Protein AF-A0A7C1B669-F1 (afdb_monomer)

pLDDT: mean 92.54, std 7.24, range [49.47, 98.69]

Solvent-accessible surface area (backbone atoms only — not comparable to full-atom values): 12386 Å² total; per-residue (Å²): 129,58,65,48,59,52,24,32,50,52,8,36,50,36,8,46,23,54,60,36,43,61,12,24,66,40,55,46,55,56,53,22,60,76,74,34,76,85,49,45,88,36,60,69,47,53,43,32,24,54,48,16,31,45,51,21,50,50,63,74,41,38,69,60,51,52,49,36,59,43,12,61,34,88,94,52,63,32,73,52,34,36,36,39,54,51,26,35,53,46,16,30,50,46,18,49,52,45,45,67,77,42,41,75,60,45,61,56,45,70,77,32,60,62,56,26,24,52,28,18,33,50,24,12,52,38,27,38,51,34,49,78,53,62,37,96,81,34,50,66,74,70,53,50,72,68,52,19,48,52,30,6,48,33,39,28,56,23,63,40,48,12,27,9,41,42,22,36,17,27,26,44,28,28,77,73,46,27,11,48,69,46,18,44,52,49,38,53,60,32,42,43,64,38,52,52,50,52,41,50,58,57,44,70,77,62,78,72,79,83,48,76,34,30,53,38,9,13,51,29,1,19,60,35,19,49,52,27,51,53,52,47,57,49,29,58,78,63,77,46,45,44,58,40,13,55,49,19,40,51,54,17,49,50,51,65,70,66,61,85,104

Secondary structure (DSSP, 8-state):
--HHHHHHHHHHHHHHHTTTTS-HHHHHHHHHHHH-TTTTT-HHHHHHHHHHHHHHHHHHTHHHHHHHHHHTSGGG--HHHHHHHHHHHHHHHHHHHHHHHTHHHHHHHHT-HHHHHHHHHHHHHHHHHHHHT--TTSB-S---HHHHHHHHHHHHHTTSTT--HHHHHHHHHHHTTB-HHHHHHHHHHHHHHHHHHHHHHHHHHH--PPPHHHHHHHHHHHHHHHHHHHHHHHHHHTT-THHHHHHHHHHHHHHHHTT--

Nearest PDB structures (foldseek):
  6fmt-assembly1_A  TM=8.672E-01  e=2.146E-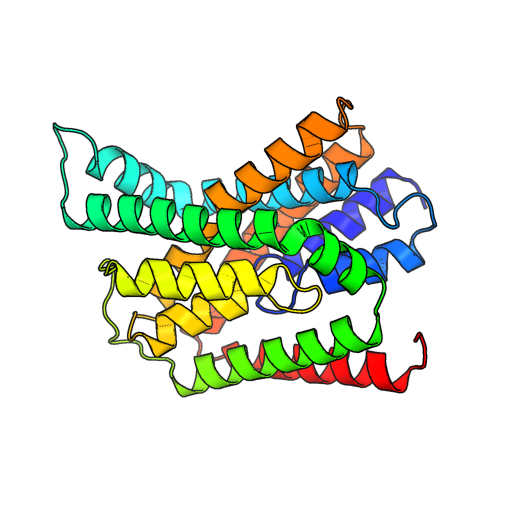12  Escherichia coli K-12
  6cb2-assembly1_A  TM=8.562E-01  e=7.341E-12  Escherichia coli K-12
  8wny-assembly1_B  TM=1.533E-01  e=6.409E-01  Homo sapiens
  8e2i-assembly1_F  TM=1.857E-01  e=5.974E+00  Homo sapiens

Structure (mmCIF, N/CA/C/O backbone):
data_AF-A0A7C1B669-F1
#
_entry.id   AF-A0A7C1B669-F1
#
loop_
_atom_site.group_PDB
_atom_site.id
_atom_site.type_symbol
_atom_site.label_atom_id
_atom_site.label_alt_id
_atom_site.label_comp_id
_atom_site.label_asym_id
_atom_site.label_entity_id
_atom_site.label_seq_id
_atom_site.pdbx_PDB_ins_code
_atom_site.Cartn_x
_atom_site.Cartn_y
_atom_site.Cartn_z
_atom_site.occupancy
_atom_site.B_iso_or_equiv
_atom_site.auth_seq_id
_atom_site.auth_comp_id
_atom_site.auth_asym_id
_atom_site.auth_atom_id
_atom_site.pdbx_PDB_model_num
ATOM 1 N N . MET A 1 1 ? -6.167 0.988 28.734 1.00 60.94 1 MET A N 1
ATOM 2 C CA . MET A 1 1 ? -4.878 0.776 28.036 1.00 60.94 1 MET A CA 1
ATOM 3 C C . MET A 1 1 ? -4.250 2.145 27.798 1.00 60.94 1 MET A C 1
ATOM 5 O O . MET A 1 1 ? -5.010 3.081 27.588 1.00 60.94 1 MET A O 1
ATOM 9 N N . SER A 1 2 ? -2.928 2.326 27.916 1.00 88.50 2 SER A N 1
ATOM 10 C CA . SER A 1 2 ? -2.340 3.653 27.652 1.00 88.50 2 SER A CA 1
ATOM 11 C C . SER A 1 2 ? -2.515 4.016 26.171 1.00 88.50 2 SER A C 1
ATOM 13 O O . SER A 1 2 ? -2.474 3.128 25.317 1.00 88.50 2 SER A O 1
ATOM 15 N N . LYS A 1 3 ? -2.698 5.306 25.850 1.00 92.31 3 LYS A N 1
ATOM 16 C CA . LYS A 1 3 ? -2.863 5.767 24.455 1.00 92.31 3 LYS A CA 1
ATOM 17 C C . LYS A 1 3 ? -1.713 5.313 23.550 1.00 92.31 3 LYS A C 1
ATOM 19 O O . LYS A 1 3 ? -1.932 4.950 22.404 1.00 92.31 3 LYS A O 1
ATOM 24 N N . ILE A 1 4 ? -0.502 5.249 24.101 1.00 96.19 4 ILE A N 1
ATOM 25 C CA . ILE A 1 4 ? 0.692 4.764 23.401 1.00 96.19 4 ILE A CA 1
ATOM 26 C C . ILE A 1 4 ? 0.573 3.274 23.058 1.00 96.19 4 ILE A C 1
ATOM 28 O O . ILE A 1 4 ? 0.893 2.885 21.942 1.00 96.19 4 ILE A O 1
ATOM 32 N N . LEU A 1 5 ? 0.093 2.430 23.978 1.00 96.25 5 LEU A N 1
ATOM 33 C CA . LEU A 1 5 ? -0.083 0.999 23.704 1.00 96.25 5 LEU A CA 1
ATOM 34 C C . LEU A 1 5 ? -1.137 0.752 22.617 1.00 96.25 5 LEU A C 1
ATOM 36 O O . LEU A 1 5 ? -0.931 -0.107 21.763 1.00 96.25 5 LEU A O 1
ATOM 40 N N . ILE A 1 6 ? -2.230 1.524 22.622 1.00 96.19 6 ILE A N 1
ATOM 41 C CA . ILE A 1 6 ? -3.242 1.472 21.556 1.00 96.19 6 ILE A CA 1
ATOM 42 C C . ILE A 1 6 ? -2.627 1.895 20.219 1.00 96.19 6 ILE A C 1
ATOM 44 O O . ILE A 1 6 ? -2.750 1.162 19.242 1.00 96.19 6 ILE A O 1
ATOM 48 N N . ALA A 1 7 ? -1.905 3.017 20.180 1.00 97.44 7 ALA A N 1
ATOM 49 C CA . ALA A 1 7 ? -1.230 3.473 18.968 1.00 97.44 7 ALA A CA 1
ATOM 50 C C . ALA A 1 7 ? -0.227 2.448 18.422 1.00 97.44 7 ALA A C 1
ATOM 52 O O . ALA A 1 7 ? -0.200 2.198 17.221 1.00 97.44 7 ALA A O 1
ATOM 53 N N . LEU A 1 8 ? 0.578 1.822 19.287 1.00 98.19 8 LEU A N 1
ATOM 54 C CA . LEU A 1 8 ? 1.512 0.766 18.888 1.00 98.19 8 LEU A CA 1
ATOM 55 C C . LEU A 1 8 ? 0.777 -0.434 18.281 1.00 98.19 8 LEU A C 1
ATOM 57 O O . LEU A 1 8 ? 1.228 -0.970 17.270 1.00 98.19 8 LEU A O 1
ATOM 61 N N . PHE A 1 9 ? -0.348 -0.838 18.873 1.00 97.62 9 PHE A N 1
ATOM 62 C CA . PHE A 1 9 ? -1.183 -1.924 18.368 1.00 97.62 9 PHE A CA 1
ATOM 63 C C . PHE A 1 9 ? -1.812 -1.587 17.010 1.00 97.62 9 PHE A C 1
ATOM 65 O O . PHE A 1 9 ? -1.669 -2.361 16.067 1.00 97.62 9 PHE A O 1
ATOM 72 N N . LEU A 1 10 ? -2.445 -0.422 16.872 1.00 97.56 10 LEU A N 1
ATOM 73 C CA . LEU A 1 10 ? -3.037 0.013 15.604 1.00 97.56 10 LEU A CA 1
ATOM 74 C C . LEU A 1 10 ? -1.966 0.228 14.522 1.00 97.56 10 LEU A C 1
ATOM 76 O O . LEU A 1 10 ? -2.157 -0.161 13.374 1.00 97.56 10 LEU A O 1
ATOM 80 N N . GLY A 1 11 ? -0.796 0.751 14.894 1.00 98.31 11 GLY A N 1
ATOM 81 C CA . GLY A 1 11 ? 0.360 0.831 14.006 1.00 98.31 11 GLY A CA 1
ATOM 82 C C . GLY A 1 11 ? 0.852 -0.549 13.562 1.00 98.31 11 GLY A C 1
ATOM 83 O O . GLY A 1 11 ? 1.182 -0.733 12.395 1.00 98.31 11 GLY A O 1
ATOM 84 N N . LEU A 1 12 ? 0.834 -1.553 14.446 1.00 98.31 12 LEU A N 1
ATOM 85 C CA . LEU A 1 12 ? 1.155 -2.935 14.081 1.00 98.31 12 LEU A CA 1
ATOM 86 C C . LEU A 1 12 ? 0.144 -3.480 13.071 1.00 98.31 12 LEU A C 1
ATOM 88 O O . LEU A 1 12 ? 0.549 -4.083 12.080 1.00 98.31 12 LEU A O 1
ATOM 92 N N . VAL A 1 13 ? -1.151 -3.244 13.287 1.00 97.44 13 VAL A N 1
ATOM 93 C CA . VAL A 1 13 ? -2.214 -3.635 12.348 1.00 97.44 13 VAL A CA 1
ATOM 94 C C . VAL A 1 13 ? -1.966 -3.005 10.983 1.00 97.44 13 VAL A C 1
ATOM 96 O O . VAL A 1 13 ? -1.911 -3.732 9.991 1.00 97.44 13 VAL A O 1
ATOM 99 N N . GLN A 1 14 ? -1.750 -1.688 10.933 1.00 98.00 14 GLN A N 1
ATOM 100 C CA . GLN A 1 14 ? -1.446 -0.977 9.693 1.00 98.00 14 GLN A CA 1
ATOM 101 C C . GLN A 1 14 ? -0.209 -1.572 9.008 1.00 98.00 14 GLN A C 1
ATOM 103 O O . GLN A 1 14 ? -0.254 -1.927 7.834 1.00 98.00 14 GLN A O 1
ATOM 108 N N . GLY A 1 15 ? 0.890 -1.751 9.744 1.00 97.88 15 GLY A N 1
ATOM 109 C CA . GLY A 1 15 ? 2.127 -2.317 9.207 1.00 97.88 15 GLY A CA 1
ATOM 110 C C . GLY A 1 15 ? 1.961 -3.742 8.672 1.00 97.88 15 GLY A C 1
ATOM 111 O O . GLY A 1 15 ? 2.575 -4.096 7.666 1.00 97.88 15 GLY A O 1
ATOM 112 N N . LEU A 1 16 ? 1.126 -4.571 9.309 1.00 96.75 16 LEU A N 1
ATOM 113 C CA . LEU A 1 16 ? 0.795 -5.911 8.817 1.00 96.75 16 LEU A CA 1
ATOM 114 C C . LEU A 1 16 ? -0.022 -5.857 7.529 1.00 96.75 16 LEU A C 1
ATOM 116 O O . LEU A 1 16 ? 0.260 -6.593 6.590 1.00 96.75 16 LEU A O 1
ATOM 120 N N . THR A 1 17 ? -1.029 -4.998 7.481 1.00 96.25 17 THR A N 1
ATOM 121 C CA . THR A 1 17 ? -2.102 -5.083 6.483 1.00 96.25 17 THR A CA 1
ATOM 122 C C . THR A 1 17 ? -1.924 -4.156 5.285 1.00 96.25 17 THR A C 1
ATOM 124 O O . THR A 1 17 ? -2.554 -4.392 4.262 1.00 96.25 17 THR A O 1
ATOM 127 N N . GLU A 1 18 ? -1.047 -3.150 5.356 1.00 95.69 18 GLU A N 1
ATOM 128 C CA . GLU A 1 18 ? -0.845 -2.184 4.261 1.00 95.69 18 GLU A CA 1
ATOM 129 C C . GLU A 1 18 ? -0.250 -2.829 3.007 1.00 95.69 18 GLU A C 1
ATOM 131 O O . GLU A 1 18 ? -0.584 -2.472 1.877 1.00 95.69 18 GLU A O 1
ATOM 136 N N . PHE A 1 19 ? 0.656 -3.788 3.197 1.00 92.50 19 PHE A N 1
ATOM 137 C CA . PHE A 1 19 ? 1.338 -4.443 2.082 1.00 92.50 19 PHE A CA 1
ATOM 138 C C . PHE A 1 19 ? 0.709 -5.768 1.708 1.00 92.50 19 PHE A C 1
ATOM 140 O O . PHE A 1 19 ? 0.627 -6.086 0.521 1.00 92.50 19 PHE A O 1
ATOM 147 N N . LEU A 1 20 ? 0.261 -6.532 2.705 1.00 94.75 20 LEU A N 1
ATOM 148 C CA . LEU A 1 20 ? -0.494 -7.748 2.450 1.00 94.75 20 LEU A CA 1
ATOM 149 C C . LEU A 1 20 ? -1.789 -7.372 1.722 1.00 94.75 20 LEU A C 1
ATOM 151 O O . LEU A 1 20 ? -2.385 -6.342 2.033 1.00 94.75 20 LEU A O 1
ATOM 155 N N . PRO A 1 21 ? -2.238 -8.157 0.738 1.00 94.75 21 PRO A N 1
ATOM 156 C CA . PRO A 1 21 ? -3.382 -7.787 -0.079 1.00 94.75 21 PRO A CA 1
ATOM 157 C C . PRO A 1 21 ? -4.710 -8.045 0.661 1.00 94.75 21 PRO A C 1
ATOM 159 O O . PRO A 1 21 ? -5.572 -8.776 0.214 1.00 94.75 21 PRO A O 1
ATOM 162 N N . VAL A 1 22 ? -4.881 -7.440 1.838 1.00 95.81 22 VAL A N 1
ATOM 163 C CA . VAL A 1 22 ? -5.992 -7.725 2.762 1.00 95.81 22 VAL A CA 1
ATOM 164 C C . VAL A 1 22 ? -6.751 -6.476 3.215 1.00 95.81 22 VAL A C 1
ATOM 166 O O . VAL A 1 22 ? -7.584 -6.561 4.105 1.00 95.81 22 VAL A O 1
ATOM 169 N N . SER A 1 23 ? -6.484 -5.323 2.590 1.00 93.94 23 SER A N 1
ATOM 170 C CA . SER A 1 23 ? -7.071 -4.009 2.897 1.00 93.94 23 SER A CA 1
ATOM 171 C C . SER A 1 23 ? -6.758 -3.517 4.317 1.00 93.94 23 SER A C 1
ATOM 173 O O . SER A 1 23 ? -7.432 -3.865 5.289 1.00 93.94 23 SER A O 1
ATOM 175 N N . SER A 1 24 ? -5.737 -2.666 4.438 1.00 93.56 24 SER A N 1
ATOM 176 C CA . SER A 1 24 ? -5.365 -2.013 5.700 1.00 93.56 24 SER A CA 1
ATOM 177 C C . SER A 1 24 ? -6.461 -1.122 6.259 1.00 93.56 24 SER A C 1
ATOM 179 O O . SER A 1 24 ? -6.790 -1.237 7.437 1.00 93.56 24 SER A O 1
ATOM 181 N N . SER A 1 25 ? -7.080 -0.299 5.411 1.00 87.00 25 SER A N 1
ATOM 182 C CA . SER A 1 25 ? -8.142 0.630 5.810 1.00 87.00 25 SER A CA 1
ATOM 183 C C . SER A 1 25 ? -9.315 -0.076 6.496 1.00 87.00 25 SER A C 1
ATOM 185 O O . SER A 1 25 ? -9.764 0.370 7.549 1.00 87.00 25 SER A O 1
ATOM 187 N N . GLY A 1 26 ? -9.760 -1.225 5.972 1.00 83.50 26 GLY A N 1
ATOM 188 C CA . GLY A 1 26 ? -10.820 -2.020 6.598 1.00 83.50 26 GLY A CA 1
ATOM 189 C C . GLY A 1 26 ? -10.439 -2.512 7.998 1.00 83.50 26 GLY A C 1
ATOM 190 O O . GLY A 1 26 ? -11.198 -2.337 8.950 1.00 83.50 26 GLY A O 1
ATOM 191 N N . HIS A 1 27 ? -9.241 -3.081 8.150 1.00 89.75 27 HIS A N 1
ATOM 192 C CA . HIS A 1 27 ? -8.771 -3.599 9.438 1.00 89.75 27 HIS A CA 1
ATOM 193 C C . HIS A 1 27 ? -8.532 -2.493 10.466 1.00 89.75 27 HIS A C 1
ATOM 195 O O . HIS A 1 27 ? -8.894 -2.654 11.633 1.00 89.75 27 HIS A O 1
ATOM 201 N N . LEU A 1 28 ? -7.936 -1.380 10.039 1.00 90.62 28 LEU A N 1
ATOM 202 C CA . LEU A 1 28 ? -7.626 -0.255 10.909 1.00 90.62 28 LEU A CA 1
ATOM 203 C C . LEU A 1 28 ? -8.910 0.373 11.461 1.00 90.62 28 LEU A C 1
ATOM 205 O O . LEU A 1 28 ? -9.044 0.472 12.678 1.00 90.62 28 LEU A O 1
ATOM 209 N N . VAL A 1 29 ? -9.884 0.688 10.599 1.00 85.31 29 VAL A N 1
ATOM 210 C CA . VAL A 1 29 ? -11.169 1.287 11.005 1.00 85.31 29 VAL A CA 1
ATOM 211 C C . VAL A 1 29 ? -11.935 0.376 11.969 1.00 85.31 29 VAL A C 1
ATOM 213 O O . VAL A 1 29 ? -12.420 0.834 13.006 1.00 85.31 29 VAL A O 1
ATOM 216 N N . ILE A 1 30 ? -12.003 -0.930 11.680 1.00 83.69 30 ILE A N 1
ATOM 217 C CA . ILE A 1 30 ? -12.679 -1.899 12.557 1.00 83.69 30 ILE A CA 1
ATOM 218 C C . ILE A 1 30 ? -12.012 -1.931 13.937 1.00 83.69 30 ILE A C 1
ATOM 220 O O . ILE A 1 30 ? -12.688 -1.832 14.962 1.00 83.69 30 ILE A O 1
ATOM 224 N N . LEU A 1 31 ? -10.683 -2.051 13.984 1.00 89.81 31 LEU A N 1
ATOM 225 C CA . LEU A 1 31 ? -9.960 -2.172 15.250 1.00 89.81 31 LEU A CA 1
ATOM 226 C C . LEU A 1 31 ? -9.917 -0.860 16.040 1.00 89.81 31 LEU A C 1
ATOM 228 O O . LEU A 1 31 ? -9.943 -0.899 17.271 1.00 89.81 31 LEU A O 1
ATOM 232 N N . GLN A 1 32 ? -9.950 0.293 15.371 1.00 90.44 32 GLN A N 1
ATOM 233 C CA . GLN A 1 32 ? -10.160 1.590 16.016 1.00 90.44 32 GLN A CA 1
ATOM 234 C C . GLN A 1 32 ? -11.514 1.662 16.729 1.00 90.44 32 GLN A C 1
ATOM 236 O O . GLN A 1 32 ? -11.575 2.160 17.854 1.00 90.44 32 GLN A O 1
ATOM 241 N N . GLY A 1 33 ? -12.578 1.116 16.129 1.00 84.94 33 GLY A N 1
ATOM 242 C CA . GLY A 1 33 ? -13.905 1.037 16.749 1.00 84.94 33 GLY A CA 1
ATOM 243 C C . GLY A 1 33 ? -13.899 0.319 18.105 1.00 84.94 33 GLY A C 1
ATOM 244 O O . GLY A 1 33 ? -14.583 0.742 19.037 1.00 84.94 33 GLY A O 1
ATOM 245 N N . PHE A 1 34 ? -13.054 -0.707 18.261 1.00 86.88 34 PHE A N 1
ATOM 246 C CA . PHE A 1 34 ? -12.865 -1.418 19.533 1.00 86.88 34 PHE A CA 1
ATOM 247 C C . PHE A 1 34 ? -11.939 -0.696 20.525 1.00 86.88 34 PHE A C 1
ATOM 249 O O . PHE A 1 34 ? -11.984 -0.978 21.722 1.00 86.88 34 PHE A O 1
ATOM 256 N N . CYS A 1 35 ? -11.103 0.234 20.057 1.00 88.81 35 CYS A N 1
ATOM 257 C CA . CYS A 1 35 ? -10.154 0.976 20.893 1.00 88.81 35 CYS A CA 1
ATOM 258 C C . CYS A 1 35 ? -10.743 2.260 21.504 1.00 88.81 35 CYS A C 1
ATOM 260 O O . CYS A 1 35 ? -10.165 2.805 22.447 1.00 88.81 35 CYS A O 1
ATOM 262 N N . GLY A 1 36 ? -11.890 2.728 21.002 1.00 86.44 36 GLY A N 1
ATOM 263 C CA . GLY A 1 36 ? -12.649 3.857 21.542 1.00 86.44 36 GLY A CA 1
ATOM 264 C C . GLY A 1 36 ? -12.848 5.001 20.544 1.00 86.44 36 GLY A C 1
ATOM 265 O O . GLY A 1 36 ? -12.110 5.143 19.573 1.00 86.44 36 GLY A O 1
ATOM 266 N N . LYS A 1 37 ? -13.838 5.863 20.821 1.00 85.56 37 LYS A N 1
ATOM 267 C CA . LYS A 1 37 ? -14.288 6.938 19.910 1.00 85.56 37 LYS A CA 1
ATOM 268 C C . LYS A 1 37 ? -13.204 7.944 19.511 1.00 85.56 37 LYS A C 1
ATOM 270 O O . LYS A 1 37 ? -13.320 8.562 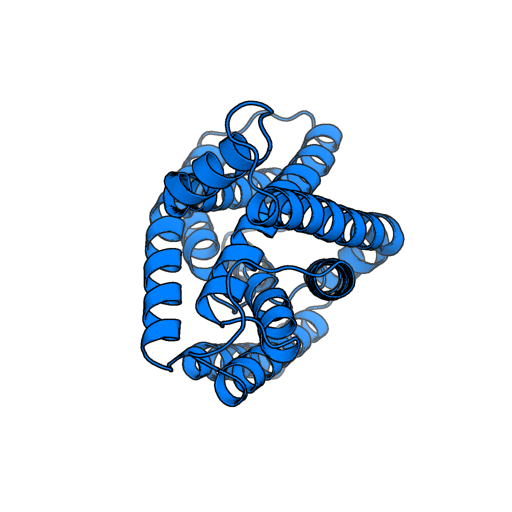18.468 1.00 85.56 37 LYS A O 1
ATOM 275 N N . GLU A 1 38 ? -12.172 8.117 20.334 1.00 87.56 38 GLU A N 1
ATOM 276 C CA . GLU A 1 38 ? -11.039 9.012 20.048 1.00 87.56 38 GLU A CA 1
ATOM 277 C C . GLU A 1 38 ? -10.107 8.497 18.932 1.00 87.56 38 GLU A C 1
ATOM 279 O O . GLU A 1 38 ? -9.297 9.259 18.407 1.00 87.56 38 GLU A O 1
ATOM 284 N N . TRP A 1 39 ? -10.213 7.211 18.580 1.00 89.56 39 TRP A N 1
ATOM 285 C CA . TRP A 1 39 ? -9.437 6.573 17.514 1.00 89.56 39 TRP A CA 1
ATOM 286 C C . TRP A 1 39 ? -10.229 6.437 16.216 1.00 89.56 39 TRP A C 1
ATOM 288 O O . TRP A 1 39 ? -9.641 6.445 15.144 1.00 89.56 39 TRP A O 1
ATOM 298 N N . THR A 1 40 ? -11.553 6.302 16.302 1.00 85.69 40 THR A N 1
ATOM 299 C CA . THR A 1 40 ? -12.420 6.128 15.132 1.00 85.69 40 THR A CA 1
ATOM 300 C C . THR A 1 40 ? -12.444 7.400 14.285 1.00 85.69 40 THR A C 1
ATOM 302 O O . THR A 1 40 ? -12.855 8.450 14.773 1.00 85.69 40 THR A O 1
ATOM 305 N N . GLY A 1 41 ? -12.025 7.305 13.019 1.00 82.88 41 GLY A N 1
ATOM 306 C CA . GLY A 1 41 ? -11.985 8.454 12.106 1.00 82.88 41 GLY A CA 1
ATOM 307 C C . GLY A 1 41 ? -10.905 9.482 12.460 1.00 82.88 41 GLY A C 1
ATOM 308 O O . GLY A 1 41 ? -11.017 10.650 12.089 1.00 82.88 41 GLY A O 1
ATOM 309 N N . ASN A 1 42 ? -9.875 9.077 13.210 1.00 90.06 42 ASN A N 1
ATOM 310 C CA . ASN A 1 42 ? -8.751 9.944 13.534 1.00 90.06 42 ASN A CA 1
ATOM 311 C C . ASN A 1 42 ? -7.803 10.059 12.330 1.00 90.06 42 ASN A C 1
ATOM 313 O O . ASN A 1 42 ? -6.805 9.347 12.232 1.00 90.06 42 ASN A O 1
ATOM 317 N N . VAL A 1 43 ? -8.122 10.999 11.438 1.00 89.50 43 VAL A N 1
ATOM 318 C CA . VAL A 1 43 ? -7.387 11.248 10.188 1.00 89.50 43 VAL A CA 1
ATOM 319 C C . VAL A 1 43 ? -5.896 11.485 10.437 1.00 89.50 43 VAL A C 1
ATOM 321 O O . VAL A 1 43 ? -5.057 10.910 9.753 1.00 89.50 43 VAL A O 1
ATOM 324 N N . LEU A 1 44 ? -5.528 12.280 11.449 1.00 91.94 44 LEU A N 1
ATOM 325 C CA . LEU A 1 44 ? -4.117 12.574 11.725 1.00 91.94 44 LEU A CA 1
ATOM 326 C C . LEU A 1 44 ? -3.336 11.313 12.128 1.00 91.94 44 LEU A C 1
ATOM 328 O O . LEU A 1 44 ? -2.199 11.116 11.685 1.00 91.94 44 LEU A O 1
ATOM 332 N N . PHE A 1 45 ? -3.948 10.449 12.940 1.00 94.75 45 PHE A N 1
ATOM 333 C CA . PHE A 1 45 ? -3.362 9.162 13.296 1.00 94.75 45 PHE A CA 1
ATOM 334 C C . PHE A 1 45 ? -3.248 8.247 12.070 1.00 94.75 45 PHE A C 1
ATOM 336 O O . PHE A 1 45 ? -2.180 7.668 11.852 1.00 94.75 45 PHE A O 1
ATOM 343 N N . ASP A 1 46 ? -4.289 8.167 11.239 1.00 94.12 46 ASP A N 1
ATOM 344 C CA . ASP A 1 46 ? -4.292 7.365 10.011 1.00 94.12 46 ASP A CA 1
ATOM 345 C C . ASP A 1 46 ? -3.172 7.805 9.061 1.00 94.12 46 ASP A C 1
ATOM 347 O O . ASP A 1 46 ? -2.372 6.972 8.624 1.00 94.12 46 ASP A O 1
ATOM 351 N N . VAL A 1 47 ? -3.018 9.113 8.831 1.00 94.38 47 VAL A N 1
ATOM 352 C CA . VAL A 1 47 ? -1.891 9.681 8.075 1.00 94.38 47 VAL A CA 1
ATOM 353 C C . VAL A 1 47 ? -0.560 9.243 8.681 1.00 94.38 47 VAL A C 1
ATOM 355 O O . VAL A 1 47 ? 0.325 8.778 7.960 1.00 94.38 47 VAL A O 1
ATOM 358 N N . SER A 1 48 ? -0.401 9.344 10.005 1.00 96.06 48 SER A N 1
ATOM 359 C CA . SER A 1 48 ? 0.862 9.010 10.674 1.00 96.06 48 SER A CA 1
ATOM 360 C C . SER A 1 48 ? 1.286 7.552 10.448 1.00 96.06 48 SER A C 1
ATOM 362 O O . SER A 1 48 ? 2.449 7.282 10.134 1.00 96.06 48 SER A O 1
ATOM 364 N N . VAL A 1 49 ? 0.354 6.598 10.531 1.00 97.75 49 VAL A N 1
ATOM 365 C CA . VAL A 1 49 ? 0.668 5.176 10.336 1.00 97.75 49 VAL A CA 1
ATOM 366 C C . VAL A 1 49 ? 0.906 4.838 8.858 1.00 97.75 49 VAL A C 1
ATOM 368 O O . VAL A 1 49 ? 1.787 4.031 8.554 1.00 97.75 49 VAL A O 1
ATOM 371 N N . HIS A 1 50 ? 0.221 5.509 7.923 1.00 96.88 50 HIS A N 1
ATOM 372 C CA . HIS A 1 50 ? 0.484 5.374 6.483 1.00 96.88 50 HIS A CA 1
ATOM 373 C C . HIS A 1 50 ? 1.850 5.952 6.082 1.00 96.88 50 HIS A C 1
ATOM 375 O O . HIS A 1 50 ? 2.550 5.383 5.231 1.00 96.88 50 HIS A O 1
ATOM 381 N N . LEU A 1 51 ? 2.282 7.047 6.717 1.00 97.31 51 LEU A N 1
ATOM 382 C CA . LEU A 1 51 ? 3.640 7.573 6.562 1.00 97.31 51 LEU A CA 1
ATOM 383 C C . LEU A 1 51 ? 4.678 6.565 7.069 1.00 97.31 51 LEU A C 1
ATOM 385 O O . LEU A 1 51 ? 5.665 6.317 6.377 1.00 97.31 51 LEU A O 1
ATOM 389 N N . GLY A 1 52 ? 4.428 5.916 8.210 1.00 98.31 52 GLY A N 1
ATOM 390 C CA . GLY A 1 52 ? 5.291 4.857 8.744 1.00 98.31 52 GLY A CA 1
ATOM 391 C C . GLY A 1 52 ? 5.506 3.717 7.747 1.00 98.31 52 GLY A C 1
ATOM 392 O O . GLY A 1 52 ? 6.645 3.365 7.422 1.00 98.31 52 GLY A O 1
ATOM 393 N N . THR A 1 53 ? 4.427 3.193 7.164 1.00 98.19 53 THR A N 1
ATOM 394 C CA . THR A 1 53 ? 4.524 2.187 6.096 1.00 98.19 53 THR A CA 1
ATOM 395 C C . THR A 1 53 ? 5.194 2.735 4.835 1.00 98.19 53 THR A C 1
ATOM 397 O O . THR A 1 53 ? 6.032 2.063 4.241 1.00 98.19 53 THR A O 1
ATOM 400 N N . THR A 1 54 ? 4.933 3.981 4.441 1.00 98.12 54 THR A N 1
ATOM 401 C CA . THR A 1 54 ? 5.594 4.587 3.271 1.00 98.12 54 THR A CA 1
ATOM 402 C C . THR A 1 54 ? 7.112 4.653 3.453 1.00 98.12 54 THR A C 1
ATOM 404 O O . THR A 1 54 ? 7.866 4.298 2.543 1.00 98.12 54 THR A O 1
ATOM 407 N N . ILE A 1 55 ? 7.580 5.010 4.652 1.00 98.50 55 ILE A N 1
ATOM 408 C CA . ILE A 1 55 ? 9.005 4.972 5.005 1.00 98.50 55 ILE A CA 1
ATOM 409 C C . ILE A 1 55 ? 9.541 3.536 4.902 1.00 98.50 55 ILE A C 1
ATOM 411 O O . ILE A 1 55 ? 10.645 3.335 4.391 1.00 98.50 55 ILE A O 1
ATOM 415 N N . ALA A 1 56 ? 8.765 2.523 5.304 1.00 98.25 56 ALA A N 1
ATOM 416 C CA . ALA A 1 56 ? 9.166 1.121 5.169 1.00 98.25 56 ALA A CA 1
ATOM 417 C C . ALA A 1 56 ? 9.398 0.733 3.701 1.00 98.25 56 ALA A C 1
ATOM 419 O O . ALA A 1 56 ? 10.409 0.098 3.398 1.00 98.25 56 ALA A O 1
ATOM 420 N N . VAL A 1 57 ? 8.531 1.171 2.779 1.00 97.75 57 VAL A N 1
ATOM 421 C CA . VAL A 1 57 ? 8.719 0.960 1.331 1.00 97.75 57 VAL A CA 1
ATOM 422 C C . VAL A 1 57 ? 9.994 1.638 0.840 1.00 97.75 57 VAL A C 1
ATOM 424 O O . VAL A 1 57 ? 10.794 1.001 0.156 1.00 97.75 57 VAL A O 1
ATOM 427 N N . ILE A 1 58 ? 10.206 2.908 1.201 1.00 98.12 58 ILE A N 1
ATOM 428 C CA . ILE A 1 58 ? 11.386 3.682 0.785 1.00 98.12 58 ILE A CA 1
ATOM 429 C C . ILE A 1 58 ? 12.674 3.000 1.254 1.00 98.12 58 ILE A C 1
ATOM 431 O O . ILE A 1 58 ? 13.626 2.880 0.484 1.00 98.12 58 ILE A O 1
ATOM 435 N N . VAL A 1 59 ? 12.710 2.528 2.502 1.00 98.25 59 VAL A N 1
ATOM 436 C CA . VAL A 1 59 ? 13.871 1.827 3.064 1.00 98.25 59 VAL A CA 1
ATOM 437 C C . VAL A 1 59 ? 14.076 0.479 2.372 1.00 98.25 59 VAL A C 1
ATOM 439 O O . VAL A 1 59 ? 15.194 0.175 1.942 1.00 98.25 59 VAL A O 1
ATOM 442 N N . TYR A 1 60 ? 13.010 -0.313 2.231 1.00 97.00 60 TYR A N 1
ATOM 443 C CA . TYR A 1 60 ? 13.071 -1.651 1.646 1.00 97.00 60 TYR A CA 1
ATOM 444 C C . TYR A 1 60 ? 13.513 -1.625 0.176 1.00 97.00 60 TYR A C 1
ATOM 446 O O . TYR A 1 60 ? 14.384 -2.403 -0.203 1.00 97.00 60 TYR A O 1
ATOM 454 N N . PHE A 1 61 ? 12.973 -0.700 -0.623 1.00 96.19 61 PHE A N 1
ATOM 455 C CA . PHE A 1 61 ? 13.290 -0.522 -2.047 1.00 96.19 61 PHE A CA 1
ATOM 456 C C . PHE A 1 61 ? 14.291 0.614 -2.306 1.00 96.19 61 PHE A C 1
ATOM 458 O O . PHE A 1 61 ? 14.308 1.223 -3.378 1.00 96.19 61 PHE A O 1
ATOM 465 N N . SER A 1 62 ? 15.130 0.944 -1.321 1.00 97.06 62 SER A N 1
ATOM 466 C CA . SER A 1 62 ? 16.057 2.082 -1.406 1.00 97.06 62 SER A CA 1
ATOM 467 C C . SER A 1 62 ? 17.035 1.969 -2.578 1.00 97.06 62 SER A C 1
ATOM 469 O O . SER A 1 62 ? 17.327 2.964 -3.244 1.00 97.06 62 SER A O 1
ATOM 471 N N . ARG A 1 63 ? 17.525 0.761 -2.880 1.00 96.44 63 ARG A N 1
ATOM 472 C CA . ARG A 1 63 ? 18.456 0.521 -3.996 1.00 96.44 63 ARG A CA 1
ATOM 473 C C . ARG A 1 63 ? 17.774 0.720 -5.345 1.00 96.44 63 ARG A C 1
ATOM 475 O O . ARG A 1 63 ? 18.344 1.342 -6.238 1.00 96.44 63 ARG A O 1
ATOM 482 N N . GLU A 1 64 ? 16.557 0.217 -5.474 1.00 95.44 64 GLU A N 1
ATOM 483 C CA . GLU A 1 64 ? 15.707 0.322 -6.651 1.00 95.44 64 GLU A CA 1
ATOM 484 C C . GLU A 1 64 ? 15.339 1.787 -6.905 1.00 95.44 64 GLU A C 1
ATOM 486 O O . GLU A 1 64 ? 15.516 2.279 -8.019 1.00 95.44 64 GLU A O 1
ATOM 491 N N . LEU A 1 65 ? 14.925 2.509 -5.860 1.00 96.44 65 LEU A N 1
ATOM 492 C CA . LEU A 1 65 ? 14.576 3.926 -5.922 1.00 96.44 65 LEU A CA 1
ATOM 493 C C . LEU A 1 65 ? 15.781 4.787 -6.323 1.00 96.44 65 LEU A C 1
ATOM 495 O O . LEU A 1 65 ? 15.684 5.594 -7.245 1.00 96.44 65 LEU A O 1
ATOM 499 N N . LEU A 1 66 ? 16.948 4.569 -5.704 1.00 96.62 66 LEU A N 1
ATOM 500 C CA . LEU A 1 66 ? 18.197 5.225 -6.110 1.00 96.62 66 LEU A CA 1
ATOM 501 C C . LEU A 1 66 ? 18.569 4.890 -7.559 1.00 96.62 66 LEU A C 1
ATOM 503 O O . LEU A 1 66 ? 19.075 5.747 -8.284 1.00 96.62 66 LEU A O 1
ATOM 507 N N . GLY A 1 67 ? 18.312 3.654 -7.988 1.00 96.44 67 GLY A N 1
ATOM 508 C CA . GLY A 1 67 ? 18.465 3.224 -9.370 1.00 96.44 67 GLY A CA 1
ATOM 509 C C . GLY A 1 67 ? 17.600 4.048 -10.320 1.00 96.44 67 GLY A C 1
ATOM 510 O O . GLY A 1 67 ? 18.133 4.556 -11.306 1.00 96.44 67 GLY A O 1
ATOM 511 N N . LEU A 1 68 ? 16.309 4.210 -10.012 1.00 96.12 68 LEU A N 1
ATOM 512 C CA . LEU A 1 68 ? 15.356 5.005 -10.794 1.00 96.12 68 LEU A CA 1
ATOM 513 C C . LEU A 1 68 ? 15.745 6.484 -10.851 1.00 96.12 68 LEU A C 1
ATOM 515 O O . LEU A 1 68 ? 15.791 7.051 -11.941 1.00 96.12 68 LEU A O 1
ATOM 519 N N . ILE A 1 69 ? 16.104 7.079 -9.709 1.00 95.56 69 ILE A N 1
ATOM 520 C CA . ILE A 1 69 ? 16.548 8.478 -9.618 1.00 95.56 69 ILE A CA 1
ATOM 521 C C . ILE A 1 69 ? 17.788 8.706 -10.490 1.00 95.56 69 ILE A C 1
ATOM 523 O O . ILE A 1 69 ? 17.821 9.638 -11.287 1.00 95.56 69 ILE A O 1
ATOM 527 N N . LYS A 1 70 ? 18.800 7.835 -10.397 1.00 95.94 70 LYS A N 1
ATOM 528 C CA . LYS A 1 70 ? 19.986 7.921 -11.266 1.00 95.94 70 LYS A CA 1
ATOM 529 C C . LYS A 1 70 ? 19.628 7.690 -12.736 1.00 95.94 70 LYS A C 1
ATOM 531 O O . LYS A 1 70 ? 20.184 8.349 -13.607 1.00 95.94 70 LYS A O 1
ATOM 536 N N . GLY A 1 71 ? 18.689 6.789 -13.010 1.00 94.56 71 GLY A N 1
ATOM 537 C CA . GLY A 1 71 ? 18.242 6.437 -14.359 1.00 94.56 71 GLY A CA 1
ATOM 538 C C . GLY A 1 71 ? 17.572 7.574 -15.131 1.00 94.56 71 GLY A C 1
ATOM 539 O O . GLY A 1 71 ? 17.537 7.523 -16.355 1.00 94.56 71 GLY A O 1
ATOM 540 N N . VAL A 1 72 ? 17.075 8.609 -14.449 1.00 95.50 72 VAL A N 1
ATOM 541 C CA . VAL A 1 72 ? 16.512 9.811 -15.092 1.00 95.50 72 VAL A CA 1
ATOM 542 C C . VAL A 1 72 ? 17.497 10.978 -15.173 1.00 95.50 72 VAL A C 1
ATOM 544 O O . VAL A 1 72 ? 17.194 11.999 -15.786 1.00 95.50 72 VAL A O 1
ATOM 547 N N . MET A 1 73 ? 18.689 10.852 -14.583 1.00 95.88 73 MET A N 1
ATOM 548 C CA . MET A 1 73 ? 19.712 11.896 -14.650 1.00 95.88 73 MET A CA 1
ATOM 549 C C . MET A 1 73 ? 20.440 11.872 -16.003 1.00 95.88 73 MET A C 1
ATOM 551 O O . MET A 1 73 ? 20.764 10.788 -16.489 1.00 95.88 73 MET A O 1
ATOM 555 N N . PRO A 1 74 ? 20.823 13.034 -16.571 1.00 92.75 74 PRO A N 1
ATOM 556 C CA . PRO A 1 74 ? 21.458 13.103 -17.892 1.00 92.75 74 PRO A CA 1
ATOM 557 C C . PRO A 1 74 ? 22.714 12.234 -18.048 1.00 92.75 74 PRO A C 1
ATOM 559 O O . PRO A 1 74 ? 22.949 11.664 -19.107 1.00 92.75 74 PRO A O 1
ATOM 562 N N . ARG A 1 75 ? 23.525 12.112 -16.987 1.00 92.81 75 ARG A N 1
ATOM 563 C CA . ARG A 1 75 ? 24.798 11.366 -17.009 1.00 92.81 75 ARG A CA 1
ATOM 564 C C . ARG A 1 75 ? 24.643 9.847 -16.926 1.00 92.81 75 ARG A C 1
ATOM 566 O O . ARG A 1 75 ? 25.564 9.133 -17.300 1.00 92.81 75 ARG A O 1
ATOM 573 N N . SER A 1 76 ? 23.524 9.358 -16.405 1.00 94.31 76 SER A N 1
ATOM 574 C CA . SER A 1 76 ? 23.264 7.929 -16.174 1.00 94.31 76 SER A CA 1
ATOM 575 C C . SER A 1 76 ? 21.904 7.520 -16.729 1.00 94.31 76 SER A C 1
ATOM 577 O O . SER A 1 76 ? 21.241 6.644 -16.173 1.00 94.31 76 SER A O 1
ATOM 579 N N . TRP A 1 77 ? 21.495 8.191 -17.810 1.00 94.62 77 TRP A N 1
ATOM 580 C CA . TRP A 1 77 ? 20.190 8.021 -18.422 1.00 94.62 77 TRP A CA 1
ATOM 581 C C . TRP A 1 77 ? 19.969 6.572 -18.840 1.00 94.62 77 TRP A C 1
ATOM 583 O O . TRP A 1 77 ? 20.757 5.975 -19.573 1.00 94.62 77 TRP A O 1
ATOM 593 N N . ASP A 1 78 ? 18.850 6.032 -18.387 1.00 95.88 78 ASP A N 1
ATOM 594 C CA . ASP A 1 78 ? 18.407 4.682 -18.654 1.00 95.88 78 ASP A CA 1
ATOM 595 C C . ASP A 1 78 ? 16.944 4.764 -19.083 1.00 95.88 78 ASP A C 1
ATOM 597 O O . ASP A 1 78 ? 16.054 5.089 -18.293 1.00 95.88 78 ASP A O 1
ATOM 601 N N . ARG A 1 79 ? 16.692 4.470 -20.363 1.00 93.81 79 ARG A N 1
ATOM 602 C CA . ARG A 1 79 ? 15.358 4.572 -20.968 1.00 93.81 79 ARG A CA 1
ATOM 603 C C . ARG A 1 79 ? 14.325 3.718 -20.232 1.00 93.81 79 ARG A C 1
ATOM 605 O O . ARG A 1 79 ? 13.171 4.118 -20.119 1.00 93.81 79 ARG A O 1
ATOM 612 N N . GLN A 1 80 ? 14.721 2.550 -19.738 1.00 93.25 80 GLN A N 1
ATOM 613 C CA . GLN A 1 80 ? 13.822 1.626 -19.059 1.00 93.25 80 GLN A CA 1
ATOM 614 C C . GLN A 1 80 ? 13.409 2.174 -17.686 1.00 93.25 80 GLN A C 1
ATOM 616 O O . GLN A 1 80 ? 12.227 2.170 -17.327 1.00 93.25 80 GLN A O 1
ATOM 621 N N . LYS A 1 81 ? 14.368 2.735 -16.948 1.00 95.06 81 LYS A N 1
ATOM 622 C CA . LYS A 1 81 ? 14.106 3.396 -15.664 1.00 95.06 81 LYS A CA 1
ATOM 623 C C . LYS A 1 81 ? 13.313 4.685 -15.832 1.00 95.06 81 LYS A C 1
ATOM 625 O O . LYS A 1 81 ? 12.373 4.907 -15.076 1.00 95.06 81 LYS A O 1
ATOM 630 N N . ALA A 1 82 ? 13.624 5.487 -16.848 1.00 95.12 82 ALA A N 1
ATOM 631 C CA . ALA A 1 82 ? 12.866 6.690 -17.169 1.00 95.12 82 ALA A CA 1
ATOM 632 C C . ALA A 1 82 ? 11.401 6.379 -17.507 1.00 95.12 82 ALA A C 1
ATOM 634 O O . ALA A 1 82 ? 10.502 7.029 -16.978 1.00 95.12 82 ALA A O 1
ATOM 635 N N . ASN A 1 83 ? 11.149 5.329 -18.297 1.00 95.06 83 ASN A N 1
ATOM 636 C CA . ASN A 1 83 ? 9.790 4.854 -18.566 1.00 95.06 83 ASN A CA 1
ATOM 637 C C . ASN A 1 83 ? 9.079 4.392 -17.288 1.00 95.06 83 ASN A C 1
ATOM 639 O O . ASN A 1 83 ? 7.895 4.666 -17.117 1.00 95.06 83 ASN A O 1
ATOM 643 N N . THR A 1 84 ? 9.793 3.723 -16.377 1.00 96.62 84 THR A N 1
ATOM 644 C CA . THR A 1 84 ? 9.229 3.319 -15.081 1.00 96.62 84 THR A CA 1
ATOM 645 C C . THR A 1 84 ? 8.834 4.544 -14.256 1.00 96.62 84 THR A C 1
ATOM 647 O O . THR A 1 84 ? 7.702 4.604 -13.790 1.00 96.62 84 THR A O 1
ATOM 650 N N . VAL A 1 85 ? 9.713 5.546 -14.126 1.00 97.06 85 VAL A N 1
ATOM 651 C CA . VAL A 1 85 ? 9.419 6.800 -13.406 1.00 97.06 85 VAL A CA 1
ATOM 652 C C . VAL A 1 85 ? 8.226 7.527 -14.024 1.00 97.06 85 VAL A C 1
ATOM 654 O O . VAL A 1 85 ? 7.312 7.917 -13.302 1.00 97.06 85 VAL A O 1
ATOM 657 N N . PHE A 1 86 ? 8.189 7.654 -15.353 1.00 97.44 86 PHE A N 1
ATOM 658 C CA . PHE A 1 86 ? 7.043 8.230 -16.056 1.00 97.44 86 PHE A CA 1
ATOM 659 C C . PHE A 1 86 ? 5.753 7.455 -15.766 1.00 97.44 86 PHE A C 1
ATOM 661 O O . PHE A 1 86 ? 4.726 8.053 -15.454 1.00 97.44 86 PHE A O 1
ATOM 668 N N . GLY A 1 87 ? 5.813 6.122 -15.805 1.00 98.12 87 GLY A N 1
ATOM 669 C CA . GLY A 1 87 ? 4.686 5.268 -15.463 1.00 98.12 87 GLY A CA 1
ATOM 670 C C . GLY A 1 87 ? 4.204 5.483 -14.028 1.00 98.12 87 GLY A C 1
ATOM 671 O O . GLY A 1 87 ? 3.000 5.540 -13.809 1.00 98.12 87 GLY A O 1
ATOM 672 N N . LEU A 1 88 ? 5.111 5.605 -13.051 1.00 98.12 88 LEU A N 1
ATOM 673 C CA . LEU A 1 88 ? 4.752 5.871 -11.652 1.00 98.12 88 LEU A CA 1
ATOM 674 C C . LEU A 1 88 ? 4.007 7.206 -11.523 1.00 98.12 88 LEU A C 1
ATOM 676 O O . LEU A 1 88 ? 2.933 7.243 -10.932 1.00 98.12 88 LEU A O 1
ATOM 680 N N . ILE A 1 89 ? 4.525 8.269 -12.148 1.00 98.00 89 ILE A N 1
ATOM 681 C CA . ILE A 1 89 ? 3.878 9.590 -12.168 1.00 98.00 89 ILE A CA 1
ATOM 682 C C . ILE A 1 89 ? 2.486 9.499 -12.798 1.00 98.00 89 ILE A C 1
ATOM 684 O O . ILE A 1 89 ? 1.522 10.010 -12.232 1.00 98.00 89 ILE A O 1
ATOM 688 N N . LEU A 1 90 ? 2.363 8.827 -13.945 1.00 98.56 90 LEU A N 1
ATOM 689 C CA . LEU A 1 90 ? 1.089 8.678 -14.644 1.00 98.56 90 LEU A CA 1
ATOM 690 C C . LEU A 1 90 ? 0.078 7.863 -13.825 1.00 98.56 90 LEU A C 1
ATOM 692 O O . LEU A 1 90 ? -1.079 8.258 -13.710 1.00 98.56 90 LEU A O 1
ATOM 696 N N . THR A 1 91 ? 0.522 6.770 -13.205 1.00 98.69 91 THR A N 1
ATOM 697 C CA . THR A 1 91 ? -0.289 5.947 -12.298 1.00 98.69 91 THR A CA 1
ATOM 698 C C . THR A 1 91 ? -0.828 6.788 -11.140 1.00 98.69 91 THR A C 1
ATOM 700 O O . THR A 1 91 ? -2.024 6.743 -10.844 1.00 98.69 91 THR A O 1
ATOM 703 N N . THR A 1 92 ? 0.030 7.588 -10.501 1.00 97.62 92 THR A N 1
ATOM 704 C CA . THR A 1 92 ? -0.370 8.483 -9.408 1.00 97.62 92 THR A CA 1
ATOM 705 C C . THR A 1 92 ? -1.298 9.588 -9.888 1.00 97.62 92 THR A C 1
ATOM 707 O O . THR A 1 92 ? -2.272 9.879 -9.204 1.00 97.62 92 THR A O 1
ATOM 710 N N . ALA A 1 93 ? -1.057 10.172 -11.062 1.00 98.25 93 ALA A N 1
ATOM 711 C CA . ALA A 1 93 ? -1.930 11.196 -11.626 1.00 98.25 93 ALA A CA 1
ATOM 712 C C . ALA A 1 93 ? -3.344 10.651 -11.872 1.00 98.25 93 ALA A C 1
ATOM 714 O O . ALA A 1 93 ? -4.316 11.269 -11.450 1.00 98.25 93 ALA A O 1
ATOM 715 N N . VAL A 1 94 ? -3.470 9.464 -12.477 1.00 98.62 94 VAL A N 1
ATOM 716 C CA . VAL A 1 94 ? -4.770 8.798 -12.673 1.00 98.62 94 VAL A CA 1
ATOM 717 C C . VAL A 1 94 ? -5.444 8.501 -11.331 1.00 98.62 94 VAL A C 1
ATOM 719 O O . VAL A 1 94 ? -6.626 8.796 -11.165 1.00 98.62 94 VAL A O 1
ATOM 722 N N . THR A 1 95 ? -4.686 7.986 -10.358 1.00 98.12 95 THR A N 1
ATOM 723 C CA . THR A 1 95 ? -5.184 7.722 -8.996 1.00 98.12 95 THR A CA 1
ATOM 724 C C . THR A 1 95 ? -5.715 9.001 -8.347 1.00 98.12 95 THR A C 1
ATOM 726 O O . THR A 1 95 ? -6.835 9.017 -7.846 1.00 98.12 95 THR A O 1
ATOM 729 N N . GLY A 1 96 ? -4.936 10.084 -8.391 1.00 97.06 96 GLY A N 1
ATOM 730 C CA . GLY A 1 96 ? -5.290 11.377 -7.812 1.00 97.06 96 GLY A CA 1
ATOM 731 C C . GLY A 1 96 ? -6.505 12.008 -8.486 1.00 97.06 96 GLY A C 1
ATOM 732 O O . GLY A 1 96 ? -7.373 12.523 -7.793 1.00 97.06 96 GLY A O 1
ATOM 733 N N . ILE A 1 97 ? -6.629 11.905 -9.815 1.00 97.75 97 ILE A N 1
ATOM 734 C CA . ILE A 1 97 ? -7.825 12.362 -10.540 1.00 97.75 97 ILE A CA 1
ATOM 735 C C . ILE A 1 97 ? -9.065 11.616 -10.040 1.00 97.75 97 ILE A C 1
ATOM 737 O O . ILE A 1 97 ? -10.061 12.254 -9.713 1.00 97.75 97 ILE A O 1
ATOM 741 N N . ILE A 1 98 ? -9.010 10.284 -9.937 1.00 97.94 98 ILE A N 1
ATOM 742 C CA . ILE A 1 98 ? -10.133 9.484 -9.427 1.00 97.94 98 ILE A CA 1
ATOM 743 C C . ILE A 1 98 ? -10.449 9.870 -7.975 1.00 97.94 98 ILE A C 1
ATOM 745 O O . ILE A 1 98 ? -11.606 10.129 -7.654 1.00 97.94 98 ILE A O 1
ATOM 749 N N . GLY A 1 99 ? -9.430 9.963 -7.118 1.00 94.88 99 GLY A N 1
ATOM 750 C CA . GLY A 1 99 ? -9.583 10.338 -5.712 1.00 94.88 99 GLY A CA 1
ATOM 751 C C . GLY A 1 99 ? -10.242 11.703 -5.523 1.00 94.88 99 GLY A C 1
ATOM 752 O O . GLY A 1 99 ? -11.172 11.826 -4.737 1.00 94.88 99 GLY A O 1
ATOM 753 N N . LEU A 1 100 ? -9.818 12.712 -6.287 1.00 94.31 100 LEU A N 1
ATOM 754 C CA . LEU A 1 100 ? -10.366 14.067 -6.199 1.00 94.31 100 LEU A CA 1
ATOM 755 C C . LEU A 1 100 ? -11.777 14.170 -6.792 1.00 94.31 100 LEU A C 1
ATOM 757 O O . LEU A 1 100 ? -12.633 14.827 -6.209 1.00 94.31 100 LEU A O 1
ATOM 761 N N . VAL A 1 101 ? -12.044 13.516 -7.928 1.00 96.81 101 VAL A N 1
ATOM 762 C CA . VAL A 1 101 ? -13.361 13.562 -8.593 1.00 96.81 101 VAL A CA 1
ATOM 763 C C . VAL A 1 101 ? -14.439 12.843 -7.778 1.00 96.81 101 VAL A C 1
ATOM 765 O O . VAL A 1 101 ? -15.597 13.256 -7.794 1.00 96.81 101 VAL A O 1
ATOM 768 N N . PHE A 1 102 ? -14.078 11.768 -7.074 1.00 95.50 102 PHE A N 1
ATOM 769 C CA . PHE A 1 102 ? -15.020 10.931 -6.327 1.00 95.50 102 PHE A CA 1
ATOM 770 C C . PHE A 1 102 ? -14.873 11.039 -4.800 1.00 95.50 102 PHE A C 1
ATOM 772 O O . PHE A 1 102 ? -15.458 10.211 -4.100 1.00 95.50 102 PHE A O 1
ATOM 779 N N . LYS A 1 103 ? -14.156 12.052 -4.283 1.00 91.19 103 LYS A N 1
ATOM 780 C CA . LYS A 1 103 ? -13.836 12.236 -2.851 1.00 91.19 103 LYS A CA 1
ATOM 781 C C . LYS A 1 103 ? -15.043 11.997 -1.937 1.00 91.19 103 LYS A C 1
ATOM 783 O O . LYS A 1 103 ? -15.043 11.037 -1.171 1.00 91.19 103 LYS A O 1
ATOM 788 N N . ASP A 1 104 ? -16.108 12.780 -2.110 1.00 91.00 104 ASP A N 1
ATOM 789 C CA . ASP A 1 104 ? -17.311 12.712 -1.264 1.00 91.00 104 ASP A CA 1
ATOM 790 C C . ASP A 1 104 ? -17.989 11.331 -1.307 1.00 91.00 104 ASP A C 1
ATOM 792 O O . ASP A 1 104 ? -18.577 10.866 -0.329 1.00 91.00 104 ASP A O 1
ATOM 796 N N . ARG A 1 105 ? -17.911 10.640 -2.454 1.00 93.94 105 ARG A N 1
ATOM 797 C CA . ARG A 1 105 ? -18.480 9.294 -2.593 1.00 93.94 105 ARG A CA 1
ATOM 798 C C . ARG A 1 105 ? -17.654 8.262 -1.845 1.00 93.94 105 ARG A C 1
ATOM 800 O O . ARG A 1 105 ? -18.243 7.381 -1.226 1.00 93.94 105 ARG A O 1
ATOM 807 N N . PHE A 1 106 ? -16.327 8.359 -1.899 1.00 91.31 106 PHE A N 1
ATOM 808 C CA . PHE A 1 106 ? -15.460 7.467 -1.138 1.00 91.31 106 PHE A CA 1
ATOM 809 C C . PHE A 1 106 ? -15.643 7.671 0.365 1.00 91.31 106 PHE A C 1
ATOM 811 O O . PHE A 1 106 ? -15.823 6.686 1.074 1.00 91.31 106 PHE A O 1
ATOM 818 N N . GLU A 1 107 ? -15.712 8.916 0.841 1.00 87.25 107 GLU A N 1
ATOM 819 C CA . GLU A 1 107 ? -15.977 9.222 2.254 1.00 87.25 107 GLU A CA 1
ATOM 820 C C . GLU A 1 107 ? -17.304 8.610 2.737 1.00 87.25 107 GLU A C 1
ATOM 822 O O . GLU A 1 107 ? -17.349 7.958 3.782 1.00 87.25 107 GLU A O 1
ATOM 827 N N . ALA A 1 108 ? -18.373 8.711 1.938 1.00 89.12 108 ALA A N 1
ATOM 828 C CA . ALA A 1 108 ? -19.659 8.094 2.265 1.00 89.12 108 ALA A CA 1
ATOM 829 C C . ALA A 1 108 ? -19.582 6.557 2.378 1.00 89.12 108 ALA A C 1
ATOM 831 O O . ALA A 1 108 ? -20.278 5.957 3.201 1.00 89.12 108 ALA A O 1
ATOM 832 N N . MET A 1 109 ? -18.724 5.907 1.585 1.00 90.06 109 MET A N 1
ATOM 833 C CA . MET A 1 109 ? -18.554 4.449 1.593 1.00 90.06 109 MET A CA 1
ATOM 834 C C . MET A 1 109 ? -17.911 3.918 2.881 1.00 90.06 109 MET A C 1
ATOM 836 O O . MET A 1 109 ? -18.208 2.788 3.270 1.00 90.06 109 MET A O 1
ATOM 840 N N . PHE A 1 110 ? -17.092 4.710 3.585 1.00 82.31 110 PHE A N 1
ATOM 841 C CA . PHE A 1 110 ? -16.524 4.314 4.888 1.00 82.31 110 PHE A CA 1
ATOM 842 C C . PHE A 1 110 ? -17.594 4.115 5.966 1.00 82.31 110 PHE A C 1
ATOM 844 O O . PHE A 1 110 ? -17.380 3.372 6.920 1.00 82.31 110 PHE A O 1
ATOM 851 N N . SER A 1 111 ? -18.768 4.722 5.782 1.00 83.12 111 SER A N 1
ATOM 852 C CA . SER A 1 111 ? -19.919 4.567 6.675 1.00 83.12 111 SER A CA 1
ATOM 853 C C . SER A 1 111 ? -20.845 3.411 6.272 1.00 83.12 111 SER A C 1
ATOM 855 O O . SER A 1 111 ? -21.952 3.312 6.795 1.00 83.12 111 SER A O 1
ATOM 857 N N . MET A 1 112 ? -20.433 2.546 5.334 1.00 86.88 112 MET A N 1
ATOM 858 C CA . MET A 1 112 ? -21.228 1.419 4.830 1.00 86.88 112 MET A CA 1
ATOM 859 C C . MET A 1 112 ? -20.535 0.079 5.137 1.00 86.88 112 MET A C 1
ATOM 861 O O . MET A 1 112 ? -19.884 -0.491 4.259 1.00 86.88 112 MET A O 1
ATOM 865 N N . PRO A 1 113 ? -20.684 -0.484 6.350 1.00 83.25 113 PRO A N 1
ATOM 866 C CA . PRO A 1 113 ? -19.919 -1.659 6.774 1.00 83.25 113 PRO A CA 1
ATOM 867 C C . PRO A 1 113 ? -20.140 -2.898 5.881 1.00 83.25 113 PRO A C 1
ATOM 869 O O . PRO A 1 113 ? -19.208 -3.655 5.606 1.00 83.25 113 PRO A O 1
ATOM 872 N N . ALA A 1 114 ? -21.351 -3.065 5.336 1.00 88.31 114 ALA A N 1
ATOM 873 C CA . ALA A 1 114 ? -21.663 -4.138 4.387 1.00 88.31 114 ALA A CA 1
ATOM 874 C C . ALA A 1 114 ? -20.871 -4.004 3.078 1.00 88.31 114 ALA A C 1
ATOM 876 O O . ALA A 1 114 ? -20.390 -5.001 2.538 1.00 88.31 114 ALA A O 1
ATOM 877 N N . LEU A 1 115 ? -20.698 -2.772 2.585 1.00 90.62 115 LEU A N 1
ATOM 878 C CA . LEU A 1 115 ? -19.891 -2.499 1.400 1.00 90.62 115 LEU A CA 1
ATOM 879 C C . LEU A 1 115 ? -18.424 -2.841 1.664 1.00 90.62 115 LEU A C 1
ATOM 881 O O . LEU A 1 115 ? -17.810 -3.485 0.824 1.00 90.62 115 LEU A O 1
ATOM 885 N N . VAL A 1 116 ? -17.883 -2.476 2.830 1.00 88.62 116 VAL A N 1
ATOM 886 C CA . VAL A 1 116 ? -16.497 -2.803 3.210 1.00 88.62 116 VAL A CA 1
ATOM 887 C C . VAL A 1 116 ? -16.263 -4.312 3.190 1.00 88.62 116 VAL A C 1
ATOM 889 O O . VAL A 1 116 ? -15.274 -4.781 2.627 1.00 88.62 116 VAL A O 1
ATOM 892 N N . ALA A 1 117 ? -17.193 -5.090 3.744 1.00 90.31 117 ALA A N 1
ATOM 893 C CA . ALA A 1 117 ? -17.084 -6.544 3.762 1.00 90.31 117 ALA A CA 1
ATOM 894 C C . ALA A 1 117 ? -17.155 -7.165 2.360 1.00 90.31 117 ALA A C 1
ATOM 896 O O . ALA A 1 117 ? -16.341 -8.027 2.028 1.00 90.31 117 ALA A O 1
ATOM 897 N N . VAL A 1 118 ? -18.080 -6.702 1.512 1.00 93.94 118 VAL A N 1
ATOM 898 C CA . VAL A 1 118 ? -18.170 -7.154 0.113 1.00 93.94 118 VAL A CA 1
ATOM 899 C 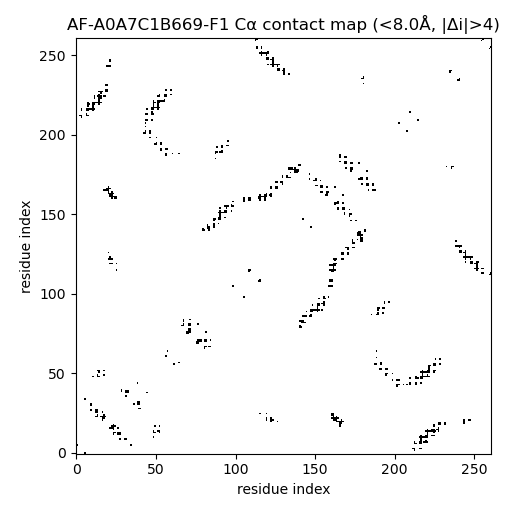C . VAL A 1 118 ? -16.914 -6.763 -0.668 1.00 93.94 118 VAL A C 1
ATOM 901 O O . VAL A 1 118 ? -1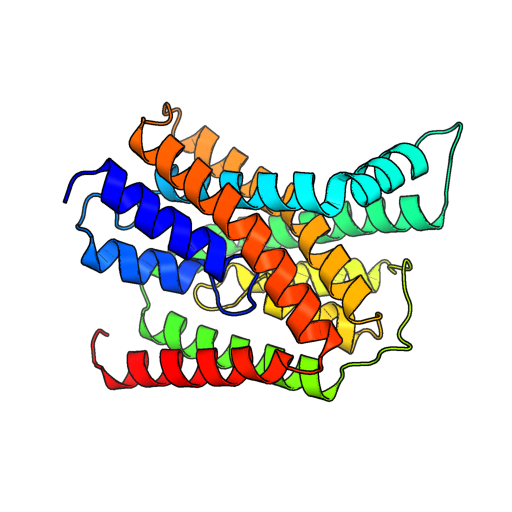6.361 -7.591 -1.389 1.00 93.94 118 VAL A O 1
ATOM 904 N N . SER A 1 119 ? -16.413 -5.542 -0.489 1.00 95.31 119 SER A N 1
ATOM 905 C CA . SER A 1 119 ? -15.151 -5.077 -1.068 1.00 95.31 119 SER A CA 1
ATOM 906 C C . SER A 1 119 ? -13.969 -5.944 -0.635 1.00 95.31 119 SER A C 1
ATOM 908 O O . SER A 1 119 ? -13.136 -6.311 -1.462 1.00 95.31 119 SER A O 1
ATOM 910 N N . LEU A 1 120 ? -13.923 -6.369 0.629 1.00 94.19 120 LEU A N 1
ATOM 911 C CA . LEU A 1 120 ? -12.902 -7.304 1.096 1.00 94.19 120 LEU A CA 1
ATOM 912 C C . LEU A 1 120 ? -13.008 -8.653 0.378 1.00 94.19 120 LEU A C 1
ATOM 914 O O . LEU A 1 120 ? -12.002 -9.201 -0.066 1.00 94.19 120 LEU A O 1
ATOM 918 N N . MET A 1 121 ? -14.218 -9.161 0.149 1.00 96.00 121 MET A N 1
ATOM 919 C CA . MET A 1 121 ? -14.397 -10.377 -0.648 1.00 96.00 121 MET A CA 1
ATOM 920 C C . MET A 1 121 ? -13.965 -10.198 -2.113 1.00 96.00 121 MET A C 1
ATOM 922 O O . MET A 1 121 ? -13.386 -11.122 -2.693 1.00 96.00 121 MET A O 1
ATOM 926 N N . ILE A 1 122 ? -14.194 -9.016 -2.700 1.00 97.31 122 ILE A N 1
ATOM 927 C CA . ILE A 1 122 ? -13.696 -8.657 -4.037 1.00 97.31 122 ILE A CA 1
ATOM 928 C C . ILE A 1 122 ? -12.167 -8.665 -4.049 1.00 97.31 122 ILE A C 1
ATOM 930 O O . ILE A 1 122 ? -11.588 -9.263 -4.952 1.00 97.31 122 ILE A O 1
ATOM 934 N N . THR A 1 123 ? -11.507 -8.100 -3.034 1.00 97.12 123 THR A N 1
ATOM 935 C CA . THR A 1 123 ? -10.047 -8.207 -2.874 1.00 97.12 123 THR A CA 1
ATOM 936 C C . THR A 1 123 ? -9.595 -9.662 -2.933 1.00 97.12 123 THR A C 1
ATOM 938 O O . THR A 1 123 ? -8.695 -9.993 -3.701 1.00 97.12 123 THR A O 1
ATOM 941 N N . GLY A 1 124 ? -10.281 -10.559 -2.217 1.00 97.19 124 GLY A N 1
ATOM 942 C CA . GLY A 1 124 ? -9.944 -11.979 -2.260 1.00 97.19 124 GLY A CA 1
ATOM 943 C C . GLY A 1 124 ? -10.078 -12.604 -3.655 1.00 97.19 124 GLY A C 1
ATOM 944 O O . GLY A 1 124 ? -9.265 -13.441 -4.044 1.00 97.19 124 GLY A O 1
ATOM 945 N N . LEU A 1 125 ? -11.045 -12.158 -4.463 1.00 96.94 125 LEU A N 1
ATOM 946 C CA . LEU A 1 125 ? -11.169 -12.586 -5.860 1.00 96.94 125 LEU A CA 1
ATOM 947 C C . LEU A 1 125 ? -10.007 -12.082 -6.734 1.00 96.94 125 LEU A C 1
ATOM 949 O O . LEU A 1 125 ? -9.508 -12.834 -7.581 1.00 96.94 125 LEU A O 1
ATOM 953 N N . LEU A 1 126 ? -9.561 -10.838 -6.533 1.00 96.38 126 LEU A N 1
ATOM 954 C CA . LEU A 1 126 ? -8.395 -10.281 -7.231 1.00 96.38 126 LEU A CA 1
ATOM 955 C C . LEU A 1 126 ? -7.128 -11.070 -6.881 1.00 96.38 126 LEU A C 1
ATOM 957 O O . LEU A 1 126 ? -6.365 -11.446 -7.775 1.00 96.38 126 LEU A O 1
ATOM 961 N N . ASP A 1 127 ? -6.947 -11.407 -5.607 1.00 95.06 127 ASP A N 1
ATOM 962 C CA . ASP A 1 127 ? -5.797 -12.177 -5.139 1.00 95.06 127 ASP A CA 1
ATOM 963 C C . ASP A 1 127 ? -5.791 -13.600 -5.680 1.00 95.06 127 ASP A C 1
ATOM 965 O O . ASP A 1 127 ? -4.772 -14.084 -6.178 1.00 95.06 127 ASP A O 1
ATOM 969 N N . PHE A 1 128 ? -6.945 -14.266 -5.649 1.00 95.12 128 PHE A N 1
ATOM 970 C CA . PHE A 1 128 ? -7.084 -15.597 -6.221 1.00 95.12 128 PHE A CA 1
ATOM 971 C C . PHE A 1 128 ? -6.764 -15.586 -7.718 1.00 95.12 128 PHE A C 1
ATOM 973 O O . PHE A 1 128 ? -6.020 -16.434 -8.210 1.00 95.12 128 PHE A O 1
ATOM 980 N N . THR A 1 129 ? -7.256 -14.585 -8.449 1.00 92.88 129 THR A N 1
ATOM 981 C CA . THR A 1 129 ? -6.963 -14.461 -9.881 1.00 92.88 129 THR A CA 1
ATOM 982 C C . THR A 1 129 ? -5.484 -14.169 -10.138 1.00 92.88 129 THR A C 1
ATOM 984 O O . THR A 1 129 ? -4.917 -14.689 -11.100 1.00 92.88 129 THR A O 1
ATOM 987 N N . THR A 1 130 ? -4.843 -13.384 -9.270 1.00 92.31 130 THR A N 1
ATOM 988 C CA . THR A 1 130 ? -3.397 -13.123 -9.316 1.00 92.31 130 THR A CA 1
ATOM 989 C C . THR A 1 130 ? -2.600 -14.417 -9.170 1.00 92.31 130 THR A C 1
ATOM 991 O O . THR A 1 130 ? -1.696 -14.654 -9.968 1.00 92.31 130 THR A O 1
ATOM 994 N N . GLU A 1 131 ? -2.969 -15.289 -8.227 1.00 90.81 131 GLU A N 1
ATOM 995 C CA . GLU A 1 131 ? -2.358 -16.618 -8.066 1.00 90.81 131 GLU A CA 1
ATOM 996 C C . GLU A 1 131 ? -2.532 -17.470 -9.337 1.00 90.81 131 GLU A C 1
ATOM 998 O O . GLU A 1 131 ? -1.556 -17.995 -9.869 1.00 90.81 131 GLU A O 1
ATOM 1003 N N . LEU A 1 132 ? -3.750 -17.556 -9.892 1.00 90.25 132 LEU A N 1
ATOM 1004 C CA . LEU A 1 132 ? -4.020 -18.344 -11.108 1.00 90.25 132 LEU A CA 1
ATOM 1005 C C . LEU A 1 132 ? -3.256 -17.848 -12.341 1.00 90.25 132 LEU A C 1
ATOM 1007 O O . LEU A 1 132 ? -3.010 -18.603 -13.286 1.00 90.25 132 LEU A O 1
ATOM 1011 N N . ARG A 1 133 ? -2.942 -16.554 -12.380 1.00 88.25 133 ARG A N 1
ATOM 1012 C CA . ARG A 1 133 ? -2.226 -15.902 -13.481 1.00 88.25 133 ARG A CA 1
ATOM 1013 C C . ARG A 1 133 ? -0.759 -15.663 -13.160 1.00 88.25 133 ARG A C 1
ATOM 1015 O O . ARG A 1 133 ? -0.076 -15.030 -13.965 1.00 88.25 133 ARG A O 1
ATOM 1022 N N . TYR A 1 134 ? -0.268 -16.190 -12.044 1.00 83.12 134 TYR A N 1
ATOM 1023 C CA . TYR A 1 134 ? 1.106 -16.000 -11.631 1.00 83.12 134 TYR A CA 1
ATOM 1024 C C . TYR A 1 134 ? 2.056 -16.572 -12.688 1.00 83.12 134 TYR A C 1
ATOM 1026 O O . TYR A 1 134 ? 2.040 -17.760 -13.016 1.00 83.12 134 TYR A O 1
ATOM 1034 N N . ARG A 1 135 ? 2.899 -15.704 -13.247 1.00 70.81 135 ARG A N 1
ATOM 1035 C CA . ARG A 1 135 ? 3.900 -16.059 -14.254 1.00 70.81 135 ARG A CA 1
ATOM 1036 C C . ARG A 1 135 ? 5.267 -15.602 -13.771 1.00 70.81 135 ARG A C 1
ATOM 1038 O O . ARG A 1 135 ? 5.487 -14.409 -13.610 1.00 70.81 135 ARG A O 1
ATOM 1045 N N . GLN A 1 136 ? 6.187 -16.554 -13.605 1.00 67.19 136 GLN A N 1
ATOM 1046 C CA . GLN A 1 136 ? 7.603 -16.270 -13.307 1.00 67.19 136 GLN A CA 1
ATOM 1047 C C . GLN A 1 136 ? 8.384 -15.758 -14.528 1.00 67.19 136 GLN A C 1
ATOM 1049 O O . GLN A 1 136 ? 9.525 -15.333 -14.402 1.00 67.19 136 GLN A O 1
ATOM 1054 N N . THR A 1 137 ? 7.798 -15.854 -15.723 1.00 71.75 137 THR A N 1
ATOM 1055 C CA . THR A 1 137 ? 8.423 -15.470 -16.997 1.00 71.75 137 THR A CA 1
ATOM 1056 C C . THR A 1 137 ? 7.741 -14.250 -17.620 1.00 71.75 137 THR A C 1
ATOM 1058 O O . THR A 1 137 ? 7.730 -14.108 -18.843 1.00 71.75 137 THR A O 1
ATOM 1061 N N . GLY A 1 138 ? 7.078 -13.423 -16.805 1.00 82.50 138 GLY A N 1
ATOM 1062 C CA . GLY A 1 138 ? 6.466 -12.182 -17.278 1.00 82.50 138 GLY A CA 1
ATOM 1063 C C . GLY A 1 138 ? 7.513 -11.141 -17.685 1.00 82.50 138 GLY A C 1
ATOM 1064 O O . GLY A 1 138 ? 8.720 -11.358 -17.577 1.00 82.50 138 GLY A O 1
ATOM 1065 N N . ILE A 1 139 ? 7.054 -9.990 -18.174 1.00 83.50 139 ILE A N 1
ATOM 1066 C CA . ILE A 1 139 ? 7.959 -8.914 -18.596 1.00 83.50 139 ILE A CA 1
ATOM 1067 C C . ILE A 1 139 ? 8.351 -8.073 -17.374 1.00 83.50 139 ILE A C 1
ATOM 1069 O O . ILE A 1 139 ? 7.491 -7.486 -16.714 1.00 83.50 139 ILE A O 1
ATOM 1073 N N . SER A 1 140 ? 9.654 -7.985 -17.098 1.00 85.75 140 SER A N 1
ATOM 1074 C CA . SER A 1 140 ? 10.213 -7.201 -15.989 1.00 85.75 140 SER A CA 1
ATOM 1075 C C . SER A 1 140 ? 10.801 -5.873 -16.453 1.00 85.75 140 SER A C 1
ATOM 1077 O O . SER A 1 140 ? 11.416 -5.770 -17.515 1.00 85.75 140 SER A O 1
ATOM 1079 N N . GLY A 1 141 ? 10.639 -4.838 -15.629 1.00 81.38 141 GLY A N 1
ATOM 1080 C CA . GLY A 1 141 ? 11.234 -3.517 -15.829 1.00 81.38 141 GLY A CA 1
ATOM 1081 C C . GLY A 1 141 ? 10.641 -2.704 -16.984 1.00 81.38 141 GLY A C 1
ATOM 1082 O O . GLY A 1 141 ? 11.126 -1.616 -17.256 1.00 81.38 141 GLY A O 1
ATOM 1083 N N . HIS A 1 142 ? 9.640 -3.205 -17.705 1.00 84.75 142 HIS A N 1
ATOM 1084 C CA . HIS A 1 142 ? 8.962 -2.459 -18.763 1.00 84.75 142 HIS A CA 1
ATOM 1085 C C . HIS A 1 142 ? 7.555 -2.084 -18.303 1.00 84.75 142 HIS A C 1
ATOM 1087 O O . HIS A 1 142 ? 6.836 -2.928 -17.775 1.00 84.75 142 HIS A O 1
ATOM 1093 N N . VAL A 1 143 ? 7.178 -0.822 -18.500 1.00 93.69 143 VAL A N 1
ATOM 1094 C CA . VAL A 1 143 ? 5.846 -0.298 -18.181 1.00 93.69 143 VAL A CA 1
ATOM 1095 C C . VAL A 1 143 ? 5.386 0.518 -19.379 1.00 93.69 143 VAL A C 1
ATOM 1097 O O . VAL A 1 143 ? 6.003 1.533 -19.715 1.00 93.69 143 VAL A O 1
ATOM 1100 N N . ARG A 1 144 ? 4.335 0.060 -20.061 1.00 95.25 144 ARG A N 1
ATOM 1101 C CA . ARG A 1 144 ? 3.703 0.814 -21.147 1.00 95.25 144 ARG A CA 1
ATOM 1102 C C . ARG A 1 144 ? 2.810 1.895 -20.552 1.00 95.25 144 ARG A C 1
ATOM 1104 O O . ARG A 1 144 ? 2.339 1.785 -19.423 1.00 95.25 144 ARG A O 1
ATOM 1111 N N . VAL A 1 145 ? 2.496 2.908 -21.355 1.00 96.94 145 VAL A N 1
ATOM 1112 C CA . VAL A 1 145 ? 1.536 3.961 -20.978 1.00 96.94 145 VAL A CA 1
ATOM 1113 C C . VAL A 1 145 ? 0.194 3.355 -20.558 1.00 96.94 145 VAL A C 1
ATOM 1115 O O . VAL A 1 145 ? -0.355 3.733 -19.529 1.00 96.94 145 VAL A O 1
ATOM 1118 N N . LEU A 1 146 ? -0.295 2.366 -21.314 1.00 96.81 146 LEU A N 1
ATOM 1119 C CA . LEU A 1 146 ? -1.534 1.664 -20.984 1.00 96.81 146 LEU A CA 1
ATOM 1120 C C . LEU A 1 146 ? -1.438 0.915 -19.648 1.00 96.81 146 LEU A C 1
ATOM 1122 O O . LEU A 1 146 ? -2.402 0.931 -18.890 1.00 96.81 146 LEU A O 1
ATOM 1126 N N . ASP A 1 147 ? -0.284 0.313 -19.340 1.00 97.50 147 ASP A N 1
ATOM 1127 C CA . ASP A 1 147 ? -0.099 -0.406 -18.077 1.00 97.50 147 ASP A CA 1
ATOM 1128 C C . ASP A 1 147 ? -0.217 0.561 -16.893 1.00 97.50 147 ASP A C 1
ATOM 1130 O O . ASP A 1 147 ? -0.978 0.309 -15.965 1.00 97.50 147 ASP A O 1
ATOM 1134 N N . ALA A 1 148 ? 0.458 1.712 -16.970 1.00 98.31 148 ALA A N 1
ATOM 1135 C CA . ALA A 1 148 ? 0.384 2.755 -15.949 1.00 98.31 148 ALA A CA 1
ATOM 1136 C C . ALA A 1 148 ? -1.039 3.323 -15.775 1.00 98.31 148 ALA A C 1
ATOM 1138 O O . ALA A 1 148 ? -1.488 3.536 -14.652 1.00 98.31 148 ALA A O 1
ATOM 1139 N N . ILE A 1 149 ? -1.781 3.532 -16.870 1.00 98.69 149 ILE A N 1
ATOM 1140 C CA . ILE A 1 149 ? -3.172 4.008 -16.798 1.00 98.69 149 ILE A CA 1
ATOM 1141 C C . ILE A 1 149 ? -4.060 2.972 -16.108 1.00 98.69 149 ILE A C 1
ATOM 1143 O O . ILE A 1 149 ? -4.784 3.314 -15.177 1.00 98.69 149 ILE A O 1
ATOM 1147 N N . VAL A 1 150 ? -4.000 1.709 -16.536 1.00 98.56 150 VAL A N 1
ATOM 1148 C CA . VAL A 1 150 ? -4.833 0.640 -15.969 1.00 98.56 150 VAL A CA 1
ATOM 1149 C C . VAL A 1 150 ? -4.494 0.423 -14.496 1.00 98.56 150 VAL A C 1
ATOM 1151 O O . VAL A 1 150 ? -5.399 0.400 -13.666 1.00 98.56 150 VAL A O 1
ATOM 1154 N N . ILE A 1 151 ? -3.209 0.345 -14.140 1.00 98.62 151 ILE A N 1
ATOM 1155 C CA . ILE A 1 151 ? -2.785 0.220 -12.739 1.00 98.62 151 ILE A CA 1
ATOM 1156 C C . ILE A 1 151 ? -3.243 1.441 -11.927 1.00 98.62 151 ILE A C 1
ATOM 1158 O O . ILE A 1 151 ? -3.703 1.275 -10.801 1.00 98.62 151 ILE A O 1
ATOM 1162 N N . GLY A 1 152 ? -3.195 2.650 -12.497 1.00 98.56 152 GLY A N 1
ATOM 1163 C CA . GLY A 1 152 ? -3.716 3.869 -11.872 1.00 98.56 152 GLY A CA 1
ATOM 1164 C C . GLY A 1 152 ? -5.223 3.826 -11.620 1.00 98.56 152 GLY A C 1
ATOM 1165 O O . GLY A 1 152 ? -5.673 4.244 -10.558 1.00 98.56 152 GLY A O 1
ATOM 1166 N N . VAL A 1 153 ? -6.005 3.261 -12.544 1.00 98.69 153 VAL A N 1
ATOM 1167 C CA . VAL A 1 153 ? -7.449 3.049 -12.351 1.00 98.69 153 VAL A CA 1
ATOM 1168 C C . VAL A 1 153 ? -7.705 2.061 -11.217 1.00 98.69 153 VAL A C 1
ATOM 1170 O O . VAL A 1 153 ? -8.487 2.364 -10.322 1.00 98.69 153 VAL A O 1
ATOM 1173 N N . PHE A 1 154 ? -7.021 0.913 -11.201 1.00 98.56 154 PHE A N 1
ATOM 1174 C CA . PHE A 1 154 ? -7.153 -0.063 -10.113 1.00 98.56 154 PHE A CA 1
ATOM 1175 C C . PHE A 1 154 ? -6.706 0.505 -8.761 1.00 98.56 154 PHE A C 1
ATOM 1177 O O . PHE A 1 154 ? -7.322 0.212 -7.740 1.00 98.56 154 PHE A O 1
ATOM 1184 N N . GLN A 1 155 ? -5.672 1.348 -8.744 1.00 98.50 155 GLN A N 1
ATOM 1185 C CA . GLN A 1 155 ? -5.243 2.046 -7.536 1.00 98.50 155 GLN A CA 1
ATOM 1186 C C . GLN A 1 155 ? -6.272 3.085 -7.070 1.00 98.50 155 GLN A C 1
ATOM 1188 O O . GLN A 1 155 ? -6.533 3.169 -5.877 1.00 98.50 155 GLN A O 1
ATOM 1193 N N . GLY A 1 156 ? -6.897 3.827 -7.989 1.00 97.50 156 GLY A N 1
ATOM 1194 C CA . GLY A 1 156 ? -7.992 4.747 -7.670 1.00 97.50 156 GLY A CA 1
ATOM 1195 C C . GLY A 1 156 ? -9.252 4.030 -7.170 1.00 97.50 156 GLY A C 1
ATOM 1196 O O . GLY A 1 156 ? -9.884 4.488 -6.226 1.00 97.50 156 GLY A O 1
ATOM 1197 N N . ILE A 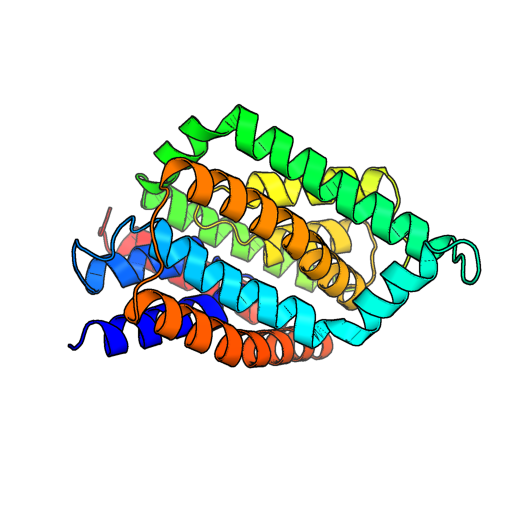1 157 ? -9.591 2.869 -7.741 1.00 96.69 157 ILE A N 1
ATOM 1198 C CA . ILE A 1 157 ? -10.674 1.997 -7.247 1.00 96.69 157 ILE A CA 1
ATOM 1199 C C . ILE A 1 157 ? -10.371 1.512 -5.827 1.00 96.69 157 ILE A C 1
ATOM 1201 O O . ILE A 1 157 ? -11.281 1.398 -5.011 1.00 96.69 157 ILE A O 1
ATOM 1205 N N . ALA A 1 158 ? -9.101 1.272 -5.505 1.00 96.25 158 ALA A N 1
ATOM 1206 C CA . ALA A 1 158 ? -8.692 0.820 -4.183 1.00 96.25 158 ALA A CA 1
ATOM 1207 C C . ALA A 1 158 ? -8.803 1.876 -3.070 1.00 96.25 158 ALA A C 1
ATOM 1209 O O . ALA A 1 158 ? -8.500 1.569 -1.921 1.00 96.25 158 ALA A O 1
ATOM 1210 N N . ILE A 1 159 ? -9.266 3.091 -3.384 1.00 94.38 159 ILE A N 1
ATOM 1211 C CA . ILE A 1 159 ? -9.721 4.055 -2.373 1.00 94.38 159 ILE A CA 1
ATOM 1212 C C . ILE A 1 159 ? -11.017 3.557 -1.703 1.00 94.38 159 ILE A C 1
ATOM 1214 O O . ILE A 1 159 ? -11.288 3.902 -0.555 1.00 94.38 159 ILE A O 1
ATOM 1218 N N . ILE A 1 160 ? -11.800 2.700 -2.378 1.00 93.81 160 ILE A N 1
ATOM 1219 C CA . ILE A 1 160 ? -12.982 2.063 -1.787 1.00 93.81 160 ILE A CA 1
ATOM 1220 C C . ILE A 1 160 ? -12.554 1.239 -0.559 1.00 93.81 160 ILE A C 1
ATOM 1222 O O . ILE A 1 160 ? -11.726 0.330 -0.691 1.00 93.81 160 ILE A O 1
ATOM 1226 N N . PRO A 1 161 ? -13.140 1.483 0.627 1.00 90.44 161 PRO A N 1
ATOM 1227 C CA . PRO A 1 161 ? -12.783 0.746 1.831 1.00 90.44 161 PRO A CA 1
ATOM 1228 C C . PRO A 1 161 ? -13.082 -0.749 1.673 1.00 90.44 161 PRO A C 1
ATOM 1230 O O . PRO A 1 161 ? -14.122 -1.145 1.144 1.00 90.44 161 PRO A O 1
ATOM 1233 N N . GLY A 1 162 ? -12.144 -1.589 2.116 1.00 92.12 162 GLY A N 1
ATOM 1234 C CA . GLY A 1 162 ? -12.183 -3.042 1.922 1.00 92.12 162 GLY A CA 1
ATOM 1235 C C . GLY A 1 162 ? -11.527 -3.520 0.621 1.00 92.12 162 GLY A C 1
ATOM 1236 O O . GLY A 1 162 ? -11.150 -4.687 0.531 1.00 92.12 162 GLY A O 1
ATOM 1237 N N . ILE A 1 163 ? -11.307 -2.646 -0.369 1.00 96.56 163 ILE A N 1
ATOM 1238 C CA . ILE A 1 163 ? -10.466 -2.983 -1.521 1.00 96.56 163 ILE A CA 1
ATOM 1239 C C . ILE A 1 163 ? -8.996 -2.819 -1.120 1.00 96.56 163 ILE A C 1
ATOM 1241 O O . ILE A 1 163 ? -8.586 -1.774 -0.620 1.00 96.56 163 ILE A O 1
ATOM 1245 N N . SER A 1 164 ? -8.172 -3.852 -1.313 1.00 96.75 164 SER A N 1
ATOM 1246 C CA . SER A 1 164 ? -6.730 -3.719 -1.093 1.00 96.75 164 SER A CA 1
ATOM 1247 C C . SER A 1 164 ? -6.066 -3.009 -2.265 1.00 96.75 164 SER A C 1
ATOM 1249 O O . SER A 1 164 ? -6.139 -3.470 -3.409 1.00 96.75 164 SER A O 1
ATOM 1251 N N . ARG A 1 165 ? -5.330 -1.932 -1.976 1.00 96.50 165 ARG A N 1
ATOM 1252 C CA . ARG A 1 165 ? -4.500 -1.234 -2.962 1.00 96.50 165 ARG A CA 1
ATOM 1253 C C . ARG A 1 165 ? -3.398 -2.119 -3.517 1.00 96.50 165 ARG A C 1
ATOM 1255 O O . ARG A 1 165 ? -3.238 -2.170 -4.740 1.00 96.50 165 ARG A O 1
ATOM 1262 N N . SER A 1 166 ? -2.638 -2.805 -2.660 1.00 94.88 166 SER A N 1
ATOM 1263 C CA . SER A 1 166 ? -1.583 -3.715 -3.116 1.00 94.88 166 SER A CA 1
ATOM 1264 C C . SER A 1 166 ? -2.176 -4.864 -3.935 1.00 94.88 166 SER A C 1
ATOM 1266 O O . SER A 1 166 ? -1.728 -5.078 -5.058 1.00 94.88 166 SER A O 1
ATOM 1268 N N . GLY A 1 167 ? -3.249 -5.508 -3.459 1.00 95.62 167 GLY A N 1
ATOM 1269 C CA . GLY A 1 167 ? -3.946 -6.576 -4.192 1.00 95.62 167 GLY A CA 1
ATOM 1270 C C . GLY A 1 167 ? -4.427 -6.128 -5.575 1.00 95.62 167 GLY A C 1
ATOM 1271 O O . GLY A 1 167 ? -4.100 -6.750 -6.582 1.00 95.62 167 GLY A O 1
ATOM 1272 N N . SER A 1 168 ? -5.101 -4.978 -5.657 1.00 97.88 168 SER A N 1
ATOM 1273 C CA . SER A 1 168 ? -5.661 -4.451 -6.912 1.00 97.88 168 SER A CA 1
ATOM 1274 C C . SER A 1 168 ? -4.600 -4.079 -7.946 1.00 97.88 168 SER A C 1
ATOM 1276 O O . SER A 1 168 ? -4.739 -4.377 -9.132 1.00 97.88 168 SER A O 1
ATOM 1278 N N . THR A 1 169 ? -3.521 -3.428 -7.513 1.00 97.81 169 THR A N 1
ATOM 1279 C CA . THR A 1 169 ? -2.452 -2.979 -8.421 1.00 97.81 169 THR A CA 1
ATOM 1280 C C . THR A 1 169 ? -1.530 -4.115 -8.851 1.00 97.81 169 THR A C 1
ATOM 1282 O O . THR A 1 169 ? -1.104 -4.142 -10.007 1.00 97.81 169 THR A O 1
ATOM 1285 N N . ILE A 1 170 ? -1.260 -5.080 -7.965 1.00 96.19 170 ILE A N 1
ATOM 1286 C CA . ILE A 1 170 ? -0.528 -6.304 -8.312 1.00 96.19 170 ILE A CA 1
ATOM 1287 C C . ILE A 1 170 ? -1.348 -7.123 -9.305 1.00 96.19 170 ILE A C 1
ATOM 1289 O O . ILE A 1 170 ? -0.821 -7.498 -10.354 1.00 96.19 170 ILE A O 1
ATOM 1293 N N . PHE A 1 171 ? -2.636 -7.333 -9.015 1.00 96.19 171 PHE A N 1
ATOM 1294 C CA . PHE A 1 171 ? -3.574 -7.990 -9.919 1.00 96.19 171 PHE A CA 1
ATOM 1295 C C . PHE A 1 171 ? -3.533 -7.357 -11.309 1.00 96.19 171 PHE A C 1
ATOM 1297 O O . PHE A 1 171 ? -3.276 -8.060 -12.286 1.00 96.19 171 PHE A O 1
ATOM 1304 N N . ALA A 1 172 ? -3.702 -6.032 -11.392 1.00 97.62 172 ALA A N 1
ATOM 1305 C CA . ALA A 1 172 ? -3.666 -5.289 -12.647 1.00 97.62 172 ALA A CA 1
ATOM 1306 C C . ALA A 1 172 ? -2.361 -5.533 -13.422 1.00 97.62 172 ALA A C 1
ATOM 1308 O O . ALA A 1 172 ? -2.399 -5.880 -14.602 1.00 97.62 172 ALA A O 1
ATOM 1309 N N . GLY A 1 173 ? -1.204 -5.420 -12.764 1.00 96.44 173 GLY A N 1
ATOM 1310 C CA . GLY A 1 173 ? 0.088 -5.677 -13.404 1.00 96.44 173 GLY A CA 1
ATOM 1311 C C . GLY A 1 173 ? 0.223 -7.112 -13.929 1.00 96.44 173 GLY A C 1
ATOM 1312 O O . GLY A 1 173 ? 0.649 -7.323 -15.067 1.00 96.44 173 GLY A O 1
ATOM 1313 N N . VAL A 1 174 ? -0.195 -8.104 -13.139 1.00 94.62 174 VAL A N 1
ATOM 1314 C CA . VAL A 1 174 ? -0.115 -9.525 -13.514 1.00 94.62 174 VAL A CA 1
ATOM 1315 C C . VAL A 1 174 ? -1.028 -9.849 -14.698 1.00 94.62 174 VAL A C 1
ATOM 1317 O O . VAL A 1 174 ? -0.584 -10.506 -15.643 1.00 94.62 174 VAL A O 1
ATOM 1320 N N . ILE A 1 175 ? -2.273 -9.357 -14.720 1.00 94.44 175 ILE A N 1
ATOM 1321 C CA . ILE A 1 175 ? -3.180 -9.597 -15.859 1.00 94.44 175 ILE A CA 1
ATOM 1322 C C . ILE A 1 175 ? -2.725 -8.885 -17.140 1.00 94.44 175 ILE A C 1
ATOM 1324 O O . ILE A 1 175 ? -3.019 -9.358 -18.237 1.00 94.44 175 ILE A O 1
ATOM 1328 N N . LEU A 1 176 ? -1.967 -7.791 -17.014 1.00 94.94 176 LEU A N 1
ATOM 1329 C CA . LEU A 1 176 ? -1.334 -7.090 -18.135 1.00 94.94 176 LEU A CA 1
ATOM 1330 C C . LEU A 1 176 ? -0.076 -7.802 -18.663 1.00 94.94 176 LEU A C 1
ATOM 1332 O O . LEU A 1 176 ? 0.470 -7.395 -19.692 1.00 94.94 176 LEU A O 1
ATOM 1336 N N . GLY A 1 177 ? 0.364 -8.878 -18.000 1.00 93.50 177 GLY A N 1
ATOM 1337 C CA . GLY A 1 177 ? 1.493 -9.713 -18.413 1.00 93.50 177 GLY A CA 1
ATOM 1338 C C . GLY A 1 177 ? 2.843 -9.326 -17.801 1.00 93.50 177 GLY A C 1
ATOM 1339 O O . GLY A 1 177 ? 3.879 -9.815 -18.265 1.00 93.50 177 GLY A O 1
ATOM 1340 N N . MET A 1 178 ? 2.859 -8.468 -16.777 1.00 94.56 178 MET A N 1
ATOM 1341 C CA . MET A 1 178 ? 4.075 -8.183 -16.012 1.00 94.56 178 MET A CA 1
ATOM 1342 C C . MET A 1 178 ? 4.502 -9.421 -15.216 1.00 94.56 178 MET A C 1
ATOM 1344 O O . MET A 1 178 ? 3.670 -10.229 -14.798 1.00 94.56 178 MET A O 1
ATOM 1348 N N . ASP A 1 179 ? 5.807 -9.567 -14.985 1.00 92.69 179 ASP A N 1
ATOM 1349 C CA . ASP A 1 179 ? 6.294 -10.519 -13.982 1.00 92.69 179 ASP A CA 1
ATOM 1350 C C . ASP A 1 179 ? 5.702 -10.174 -12.607 1.00 92.69 179 ASP A C 1
ATOM 1352 O O . ASP A 1 179 ? 5.606 -9.002 -12.247 1.00 92.69 179 ASP A O 1
ATOM 1356 N N . ALA A 1 180 ? 5.300 -11.177 -11.829 1.00 90.19 180 ALA A N 1
ATOM 1357 C CA . ALA A 1 180 ? 4.580 -10.947 -10.577 1.00 90.19 180 ALA A CA 1
ATOM 1358 C C . ALA A 1 180 ? 5.429 -10.248 -9.498 1.00 90.19 180 ALA A C 1
ATOM 1360 O O . ALA A 1 180 ? 4.910 -9.429 -8.731 1.00 90.19 180 ALA A O 1
ATOM 1361 N N . LEU A 1 181 ? 6.738 -10.525 -9.442 1.00 91.62 181 LEU A N 1
ATOM 1362 C CA . LEU A 1 181 ? 7.642 -9.828 -8.525 1.00 91.62 181 LEU A CA 1
ATOM 1363 C C . LEU A 1 181 ? 7.847 -8.385 -8.983 1.00 91.62 181 LEU A C 1
ATOM 1365 O O . LEU A 1 181 ? 7.829 -7.473 -8.155 1.00 91.62 181 LEU A O 1
ATOM 1369 N N . TRP A 1 182 ? 7.973 -8.171 -10.294 1.00 93.94 182 TRP A N 1
ATOM 1370 C CA . TRP A 1 182 ? 8.051 -6.829 -10.861 1.00 93.94 182 TRP A CA 1
ATOM 1371 C C . TRP A 1 182 ? 6.762 -6.020 -10.658 1.00 93.94 182 TRP A C 1
ATOM 1373 O O . TRP A 1 182 ? 6.836 -4.867 -10.242 1.00 93.94 182 TRP A O 1
ATOM 1383 N N . ALA A 1 183 ? 5.584 -6.607 -10.877 1.00 95.06 183 ALA A N 1
ATOM 1384 C CA . ALA A 1 183 ? 4.288 -5.970 -10.634 1.00 95.06 183 ALA A CA 1
ATOM 1385 C C . ALA A 1 183 ? 4.137 -5.551 -9.164 1.00 95.06 183 ALA A C 1
ATOM 1387 O O . ALA A 1 183 ? 3.681 -4.448 -8.869 1.00 95.06 183 ALA A O 1
ATOM 1388 N N . THR A 1 184 ? 4.602 -6.401 -8.246 1.00 94.19 184 THR A N 1
ATOM 1389 C CA . THR A 1 184 ? 4.642 -6.115 -6.806 1.00 94.19 184 THR A CA 1
ATOM 1390 C C . THR A 1 184 ? 5.577 -4.959 -6.479 1.00 94.19 184 THR A C 1
ATOM 1392 O O . THR A 1 184 ? 5.196 -4.032 -5.766 1.00 94.19 184 THR A O 1
ATOM 1395 N N . GLN A 1 185 ? 6.787 -4.964 -7.037 1.00 95.38 185 GLN A N 1
ATOM 1396 C CA . GLN A 1 185 ? 7.719 -3.854 -6.874 1.00 95.38 185 GLN A CA 1
ATOM 1397 C C . GLN A 1 185 ? 7.136 -2.545 -7.427 1.00 95.38 185 GLN A C 1
ATOM 1399 O O . GLN A 1 185 ? 7.190 -1.517 -6.755 1.00 95.38 185 GLN A O 1
ATOM 1404 N N . TYR A 1 186 ? 6.554 -2.579 -8.626 1.00 97.25 186 TYR A N 1
ATOM 1405 C CA . TYR A 1 186 ? 5.934 -1.416 -9.250 1.00 97.25 186 TYR A CA 1
ATOM 1406 C C . TYR A 1 186 ? 4.764 -0.873 -8.418 1.00 97.25 186 TYR A C 1
ATOM 1408 O O . TYR A 1 186 ? 4.719 0.326 -8.159 1.00 97.25 186 TYR A O 1
ATOM 1416 N N . SER A 1 187 ? 3.872 -1.747 -7.937 1.00 97.06 187 SER A N 1
ATOM 1417 C CA . SER A 1 187 ? 2.763 -1.403 -7.033 1.00 97.06 187 SER A CA 1
ATOM 1418 C C . SER A 1 187 ? 3.245 -0.645 -5.792 1.00 97.06 187 SER A C 1
ATOM 1420 O O . SER A 1 187 ? 2.700 0.404 -5.439 1.00 97.06 187 SER A O 1
ATOM 1422 N N . PHE A 1 188 ? 4.305 -1.131 -5.142 1.00 96.88 188 PHE A N 1
ATOM 1423 C CA . PHE A 1 188 ? 4.835 -0.480 -3.949 1.00 96.88 188 PHE A CA 1
ATOM 1424 C C . PHE A 1 188 ? 5.516 0.847 -4.246 1.00 96.88 188 PHE A C 1
ATOM 1426 O O . PHE A 1 188 ? 5.268 1.827 -3.545 1.00 96.88 188 PHE A O 1
ATOM 1433 N N . LEU A 1 189 ? 6.300 0.923 -5.318 1.00 97.69 189 LEU A N 1
ATOM 1434 C CA . LEU A 1 189 ? 6.882 2.190 -5.746 1.00 97.69 189 LEU A CA 1
ATOM 1435 C C . LEU A 1 189 ? 5.801 3.214 -6.120 1.00 97.69 189 LEU A C 1
ATOM 1437 O O . LEU A 1 189 ? 5.957 4.385 -5.789 1.00 97.69 189 LEU A O 1
ATOM 1441 N N . ALA A 1 190 ? 4.697 2.787 -6.744 1.00 97.88 190 ALA A N 1
ATOM 1442 C CA . ALA A 1 190 ? 3.580 3.658 -7.122 1.00 97.88 190 ALA A CA 1
ATOM 1443 C C . ALA A 1 190 ? 2.816 4.197 -5.909 1.00 97.88 190 ALA A C 1
ATOM 1445 O O . ALA A 1 190 ? 2.291 5.309 -5.958 1.00 97.88 190 ALA A O 1
ATOM 1446 N N . SER A 1 191 ? 2.798 3.446 -4.805 1.00 96.44 191 SER A N 1
ATOM 1447 C CA . SER A 1 191 ? 2.144 3.909 -3.583 1.00 96.44 191 SER A CA 1
ATOM 1448 C C . SER A 1 191 ? 2.876 5.009 -2.844 1.00 96.44 191 SER A C 1
ATOM 1450 O O . SER A 1 191 ? 2.221 5.767 -2.144 1.00 96.44 191 SER A O 1
ATOM 1452 N N . ILE A 1 192 ? 4.194 5.151 -3.017 1.00 97.75 192 ILE A N 1
ATOM 1453 C CA . ILE A 1 192 ? 4.950 6.227 -2.362 1.00 97.75 192 ILE A CA 1
ATOM 1454 C C . ILE A 1 192 ? 4.370 7.602 -2.744 1.00 97.75 192 ILE A C 1
ATOM 1456 O O . ILE A 1 192 ? 3.896 8.306 -1.855 1.00 97.75 192 ILE A O 1
ATOM 1460 N N . PRO A 1 193 ? 4.344 8.009 -4.029 1.00 97.44 193 PRO A N 1
ATOM 1461 C CA . PRO A 1 193 ? 3.780 9.302 -4.407 1.00 97.44 193 PRO A CA 1
ATOM 1462 C C . PRO A 1 193 ? 2.263 9.391 -4.177 1.00 97.44 193 PRO A C 1
ATOM 1464 O O . PRO A 1 193 ? 1.775 10.481 -3.896 1.00 97.44 193 PRO A O 1
ATOM 1467 N N . ALA A 1 194 ? 1.516 8.282 -4.251 1.00 96.38 194 ALA A N 1
ATOM 1468 C CA . ALA A 1 194 ? 0.075 8.290 -3.982 1.00 96.38 194 ALA A CA 1
ATOM 1469 C C . ALA A 1 194 ? -0.241 8.569 -2.501 1.00 96.38 194 ALA A C 1
ATOM 1471 O O . ALA A 1 194 ? -1.008 9.483 -2.207 1.00 96.38 194 ALA A O 1
ATOM 1472 N N . ILE A 1 195 ? 0.394 7.841 -1.575 1.00 95.19 195 ILE A N 1
ATOM 1473 C CA . ILE A 1 195 ? 0.203 8.015 -0.129 1.00 95.19 195 ILE A CA 1
ATOM 1474 C C . ILE A 1 195 ? 0.746 9.371 0.319 1.00 95.19 195 ILE A C 1
ATOM 1476 O O . ILE A 1 195 ? 0.080 10.060 1.081 1.00 95.19 195 ILE A O 1
ATOM 1480 N N . LEU A 1 196 ? 1.915 9.798 -0.175 1.00 96.19 196 LEU A N 1
ATOM 1481 C CA . LEU A 1 196 ? 2.440 11.132 0.141 1.00 96.19 196 LEU A CA 1
ATOM 1482 C C . LEU A 1 196 ? 1.519 12.247 -0.370 1.00 96.19 196 LEU A C 1
ATOM 1484 O O . LEU A 1 196 ? 1.352 13.250 0.316 1.00 96.19 196 LEU A O 1
ATOM 1488 N N . GLY A 1 197 ? 0.911 12.074 -1.547 1.00 94.31 197 GLY A N 1
ATOM 1489 C CA . GLY A 1 197 ? -0.080 13.007 -2.078 1.00 94.31 197 GLY A CA 1
ATOM 1490 C C . GLY A 1 197 ? -1.333 13.084 -1.204 1.00 94.31 197 GLY A C 1
ATOM 1491 O O . GLY A 1 197 ? -1.748 14.182 -0.846 1.00 94.31 197 GLY A O 1
ATOM 1492 N N . ALA A 1 198 ? -1.895 11.936 -0.815 1.00 91.44 198 ALA A N 1
ATOM 1493 C CA . ALA A 1 198 ? -3.046 11.872 0.089 1.00 91.44 198 ALA A CA 1
ATOM 1494 C C . ALA A 1 198 ? -2.727 12.482 1.465 1.00 91.44 198 ALA A C 1
ATOM 1496 O O . ALA A 1 198 ? -3.452 13.355 1.933 1.00 91.44 198 ALA A O 1
ATOM 1497 N N . ALA A 1 199 ? -1.586 12.115 2.056 1.00 91.25 199 ALA A N 1
ATOM 1498 C CA . ALA A 1 199 ? -1.120 12.655 3.329 1.00 91.25 199 ALA A CA 1
ATOM 1499 C C . ALA A 1 199 ? -0.922 14.175 3.279 1.00 91.25 199 ALA A C 1
ATOM 1501 O O . ALA A 1 199 ? -1.247 14.861 4.242 1.00 91.25 199 ALA A O 1
ATOM 1502 N N . LEU A 1 200 ? -0.402 14.716 2.170 1.00 91.31 200 LEU A N 1
ATOM 1503 C CA . LEU A 1 200 ? -0.248 16.160 2.005 1.00 91.31 200 LEU A CA 1
ATOM 1504 C C . LEU A 1 200 ? -1.607 16.867 1.986 1.00 91.31 200 LEU A C 1
ATOM 1506 O O . LEU A 1 200 ? -1.750 17.870 2.675 1.00 91.31 200 LEU A O 1
ATOM 1510 N N . LEU A 1 201 ? -2.582 16.335 1.238 1.00 88.12 201 LEU A N 1
ATOM 1511 C CA . LEU A 1 201 ? -3.939 16.889 1.167 1.00 88.12 201 LEU A CA 1
ATOM 1512 C C . LEU A 1 201 ? -4.625 16.874 2.542 1.00 88.12 201 LEU A C 1
ATOM 1514 O O . LEU A 1 201 ? -5.133 17.899 2.990 1.00 88.12 201 LEU A O 1
ATOM 1518 N N . GLU A 1 202 ? -4.580 15.742 3.246 1.00 85.31 202 GLU A N 1
ATOM 1519 C CA . GLU A 1 202 ? -5.202 15.598 4.568 1.00 85.31 202 GLU A CA 1
ATOM 1520 C C . GLU A 1 202 ? -4.499 16.444 5.641 1.00 85.31 202 GLU A C 1
ATOM 1522 O O . GLU A 1 202 ? -5.149 17.033 6.506 1.00 85.31 202 GLU A O 1
ATOM 1527 N N . TYR A 1 203 ? -3.169 16.563 5.581 1.00 79.94 203 TYR A N 1
ATOM 1528 C CA . TYR A 1 203 ? -2.408 17.369 6.535 1.00 79.94 203 TYR A CA 1
ATOM 1529 C C . TYR A 1 203 ? -2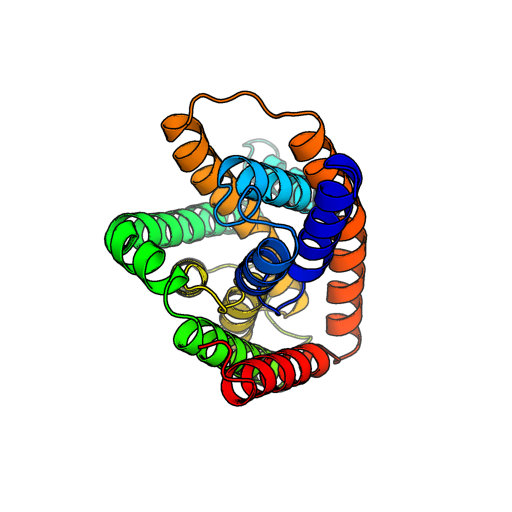.681 18.868 6.378 1.00 79.94 203 TYR A C 1
ATOM 1531 O O . TYR A 1 203 ? -2.825 19.575 7.382 1.00 79.94 203 TYR A O 1
ATOM 1539 N N . THR A 1 204 ? -2.772 19.365 5.138 1.00 78.06 204 THR A N 1
ATOM 1540 C CA . THR A 1 204 ? -3.068 20.783 4.882 1.00 78.06 204 THR A CA 1
ATOM 1541 C C . THR A 1 204 ? -4.439 21.198 5.395 1.00 78.06 204 THR A C 1
ATOM 1543 O O . THR A 1 204 ? -4.589 22.336 5.834 1.00 78.06 204 THR A O 1
ATOM 1546 N N . ASP A 1 205 ? -5.401 20.275 5.414 1.00 74.25 205 ASP A N 1
ATOM 1547 C CA . ASP A 1 205 ? -6.751 20.535 5.917 1.00 74.25 205 ASP A CA 1
ATOM 1548 C C . ASP A 1 205 ? -6.795 20.623 7.458 1.00 74.25 205 ASP A C 1
ATOM 1550 O O . ASP A 1 205 ? -7.704 21.232 8.023 1.00 74.25 205 ASP A O 1
ATOM 1554 N N . MET A 1 206 ? -5.804 20.051 8.156 1.00 72.56 206 MET A N 1
ATOM 1555 C CA . MET A 1 206 ? -5.813 19.890 9.617 1.00 72.56 206 MET A CA 1
ATOM 1556 C C . MET A 1 206 ? -4.863 20.845 10.362 1.00 72.56 206 MET A C 1
ATOM 1558 O O . MET A 1 206 ? -5.170 21.231 11.489 1.00 72.56 206 MET A O 1
ATOM 1562 N N . LEU A 1 207 ? -3.714 21.219 9.774 1.00 72.38 207 LEU A N 1
ATOM 1563 C CA . LEU A 1 207 ? -2.668 22.069 10.390 1.00 72.38 207 LEU A CA 1
ATOM 1564 C C . LEU A 1 207 ? -2.284 21.662 11.833 1.00 72.38 207 LEU A C 1
ATOM 1566 O O . LEU A 1 207 ? -2.027 22.511 12.690 1.00 72.38 207 LEU A O 1
ATOM 1570 N N . GLN A 1 208 ? -2.247 20.358 12.120 1.00 78.31 208 GLN A N 1
ATOM 1571 C CA . GLN A 1 208 ? -1.992 19.827 13.465 1.00 78.31 208 GLN A CA 1
ATOM 1572 C C . GLN A 1 208 ? -0.577 19.256 13.622 1.00 78.31 208 GLN A C 1
ATOM 1574 O O . GLN A 1 208 ? 0.100 18.903 12.656 1.00 78.31 208 GLN A O 1
ATOM 1579 N N . VAL A 1 209 ? -0.109 19.170 14.870 1.00 86.50 209 VAL A N 1
ATOM 1580 C CA . VAL A 1 209 ? 1.191 18.580 15.221 1.00 86.50 209 VAL A CA 1
ATOM 1581 C C . VAL A 1 209 ? 0.981 17.131 15.651 1.00 86.50 209 VAL A C 1
ATOM 1583 O O . VAL A 1 209 ? 0.098 16.856 16.460 1.00 86.50 209 VAL A O 1
ATOM 1586 N N . PHE A 1 210 ? 1.819 16.216 15.154 1.00 91.50 210 PHE A N 1
ATOM 1587 C CA . PHE A 1 210 ? 1.796 14.818 15.584 1.00 91.50 210 PHE A CA 1
ATOM 1588 C C . PHE A 1 210 ? 2.061 14.693 17.088 1.00 91.50 210 PHE A C 1
ATOM 1590 O O . PHE A 1 210 ? 3.057 15.195 17.615 1.00 91.50 210 PHE A O 1
ATOM 1597 N N . SER A 1 211 ? 1.179 13.978 17.777 1.00 94.12 211 SER A N 1
ATOM 1598 C CA . SER A 1 211 ? 1.333 13.622 19.181 1.00 94.12 211 SER A CA 1
ATOM 1599 C C . SER A 1 211 ? 2.342 12.481 19.369 1.00 94.12 211 SER A C 1
ATOM 1601 O O . SER A 1 211 ? 2.723 11.779 18.431 1.00 94.12 211 SER A O 1
ATOM 1603 N N . LEU A 1 212 ? 2.743 12.223 20.620 1.00 95.69 212 LEU A N 1
ATOM 1604 C CA . LEU A 1 212 ? 3.575 11.056 20.949 1.00 95.69 212 LEU A CA 1
ATOM 1605 C C . LEU A 1 212 ? 2.902 9.722 20.587 1.00 95.69 212 LEU A C 1
ATOM 1607 O O . LEU A 1 212 ? 3.599 8.751 20.299 1.00 95.69 212 LEU A O 1
ATOM 1611 N N . ALA A 1 213 ? 1.567 9.662 20.611 1.00 96.06 213 ALA A N 1
ATOM 1612 C CA . ALA A 1 213 ? 0.833 8.468 20.210 1.00 96.06 213 ALA A CA 1
ATOM 1613 C C . ALA A 1 213 ? 0.923 8.256 18.690 1.00 96.06 213 ALA A C 1
ATOM 1615 O O . ALA A 1 213 ? 1.246 7.153 18.260 1.00 96.06 213 ALA A O 1
ATOM 1616 N N . ASP A 1 214 ? 0.755 9.315 17.895 1.00 96.19 214 ASP A N 1
ATOM 1617 C CA . ASP A 1 214 ? 0.882 9.255 16.430 1.00 96.19 214 ASP A CA 1
ATOM 1618 C C . ASP A 1 214 ? 2.289 8.801 16.023 1.00 96.19 214 ASP A C 1
ATOM 1620 O O . ASP A 1 214 ? 2.459 7.867 15.241 1.00 96.19 214 ASP A O 1
ATOM 1624 N N . LEU A 1 215 ? 3.323 9.377 16.648 1.00 97.12 215 LEU A N 1
ATOM 1625 C CA . LEU A 1 215 ? 4.713 8.981 16.407 1.00 97.12 215 LEU A CA 1
ATOM 1626 C C . LEU A 1 215 ? 4.990 7.522 16.806 1.00 97.12 215 LEU A C 1
ATOM 1628 O O . LEU A 1 215 ? 5.737 6.826 16.114 1.00 97.12 215 LEU A O 1
ATOM 1632 N N . ALA A 1 216 ? 4.385 7.032 17.892 1.00 98.19 216 ALA A N 1
ATOM 1633 C CA . ALA A 1 216 ? 4.508 5.633 18.298 1.00 98.19 216 ALA A CA 1
ATOM 1634 C C . ALA A 1 216 ? 3.834 4.685 17.290 1.00 98.19 216 ALA A C 1
ATOM 1636 O O . ALA A 1 216 ? 4.421 3.667 16.918 1.00 98.19 216 ALA A O 1
ATOM 1637 N N . GLY A 1 217 ? 2.637 5.030 16.805 1.00 98.31 217 GLY A N 1
ATOM 1638 C CA . GLY A 1 217 ? 1.947 4.276 15.756 1.00 98.31 217 GLY A CA 1
ATOM 1639 C C . GLY A 1 217 ? 2.725 4.270 14.438 1.00 98.31 217 GLY A C 1
ATOM 1640 O O . GLY A 1 217 ? 2.914 3.212 13.831 1.00 98.31 217 GLY A O 1
ATOM 1641 N N . MET A 1 218 ? 3.256 5.423 14.030 1.00 98.38 218 MET A N 1
ATOM 1642 C CA . MET A 1 218 ? 4.128 5.564 12.862 1.00 98.38 218 MET A CA 1
ATOM 1643 C C . MET A 1 218 ? 5.379 4.680 12.974 1.00 98.38 218 MET A C 1
ATOM 1645 O O . MET A 1 218 ? 5.730 3.974 12.030 1.00 98.38 218 MET A O 1
ATOM 1649 N N . LEU A 1 219 ? 6.039 4.653 14.136 1.00 98.62 219 LEU A N 1
ATOM 1650 C CA . LEU A 1 219 ? 7.203 3.792 14.354 1.00 98.62 219 LEU A CA 1
ATOM 1651 C C . LEU A 1 219 ? 6.833 2.301 14.307 1.00 98.62 219 LEU A C 1
ATOM 1653 O O . LEU A 1 219 ? 7.549 1.508 13.694 1.00 98.62 219 LEU A O 1
ATOM 1657 N N . SER A 1 220 ? 5.716 1.919 14.932 1.00 98.62 220 SER A N 1
ATOM 1658 C CA . SER A 1 220 ? 5.225 0.536 14.920 1.00 98.62 220 SER A CA 1
ATOM 1659 C C . SER A 1 220 ? 4.913 0.064 13.498 1.00 98.62 220 SER A C 1
ATOM 1661 O O . SER A 1 220 ? 5.433 -0.959 13.050 1.00 98.62 220 SER A O 1
ATOM 1663 N N . SER A 1 221 ? 4.147 0.857 12.747 1.00 98.69 221 SER A N 1
ATOM 1664 C CA . SER A 1 221 ? 3.779 0.563 11.358 1.00 98.69 221 SER A CA 1
ATOM 1665 C C . SER A 1 221 ? 4.983 0.515 10.418 1.00 98.69 221 SER A C 1
ATOM 1667 O O . SER A 1 221 ? 5.037 -0.353 9.549 1.00 98.69 221 SER A O 1
ATOM 1669 N N . PHE A 1 222 ? 5.999 1.354 10.637 1.00 98.69 222 PHE A N 1
ATOM 1670 C CA . PHE A 1 222 ? 7.278 1.274 9.931 1.00 98.69 222 PHE A CA 1
ATOM 1671 C C . PHE A 1 222 ? 7.997 -0.064 10.170 1.00 98.69 222 PHE A C 1
ATOM 1673 O O . PHE A 1 222 ? 8.334 -0.771 9.216 1.00 98.69 222 PH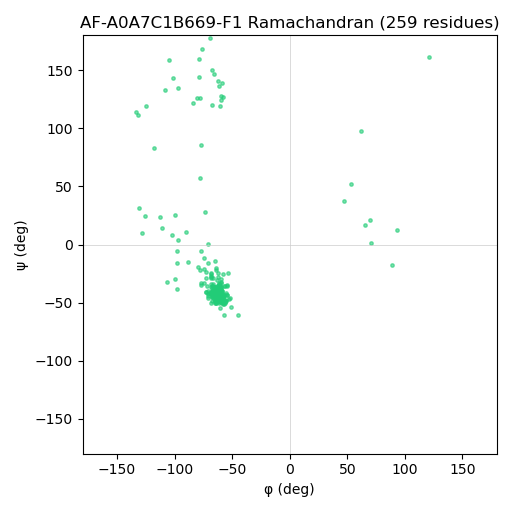E A O 1
ATOM 1680 N N . ILE A 1 223 ? 8.226 -0.433 11.436 1.00 98.56 223 ILE A N 1
ATOM 1681 C CA . ILE A 1 223 ? 8.971 -1.651 11.793 1.00 98.56 223 ILE A CA 1
ATOM 1682 C C . ILE A 1 223 ? 8.232 -2.892 11.291 1.00 98.56 223 ILE A C 1
ATOM 1684 O O . ILE A 1 223 ? 8.823 -3.761 10.646 1.00 98.56 223 ILE A O 1
ATOM 1688 N N . VAL A 1 224 ? 6.933 -2.968 11.574 1.00 98.56 224 VAL A N 1
ATOM 1689 C CA . VAL A 1 224 ? 6.098 -4.103 11.184 1.00 98.56 224 VAL A CA 1
ATOM 1690 C C . VAL A 1 224 ? 5.937 -4.150 9.666 1.00 98.56 224 VAL A C 1
ATOM 1692 O O . VAL A 1 224 ? 6.042 -5.221 9.075 1.00 98.56 224 VAL A O 1
ATOM 1695 N N . GLY A 1 225 ? 5.815 -2.996 9.012 1.00 98.06 225 GLY A N 1
ATOM 1696 C CA . GLY A 1 225 ? 5.768 -2.877 7.560 1.00 98.06 225 GLY A CA 1
ATOM 1697 C C . GLY A 1 225 ? 6.971 -3.505 6.849 1.00 98.06 225 GLY A C 1
ATOM 1698 O O . GLY A 1 225 ? 6.804 -4.228 5.865 1.00 98.06 225 GLY A O 1
ATOM 1699 N N . LEU A 1 226 ? 8.188 -3.317 7.374 1.00 97.56 226 LEU A N 1
ATOM 1700 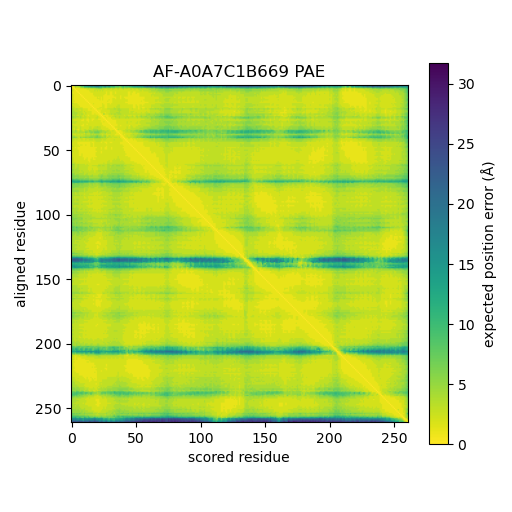C CA . LEU A 1 226 ? 9.390 -3.969 6.834 1.00 97.56 226 LEU A CA 1
ATOM 1701 C C . LEU A 1 226 ? 9.309 -5.502 6.902 1.00 97.56 226 LEU A C 1
ATOM 1703 O O . LEU A 1 226 ? 9.810 -6.191 6.008 1.00 97.56 226 LEU A O 1
ATOM 1707 N N . ILE A 1 227 ? 8.692 -6.042 7.955 1.00 97.12 227 ILE A N 1
ATOM 1708 C CA . ILE A 1 227 ? 8.481 -7.484 8.120 1.00 97.12 227 ILE A CA 1
ATOM 1709 C C . ILE A 1 227 ? 7.431 -7.967 7.113 1.00 97.12 227 ILE A C 1
ATOM 1711 O O . ILE A 1 227 ? 7.667 -8.949 6.406 1.00 97.12 227 ILE A O 1
ATOM 1715 N N . SER A 1 228 ? 6.320 -7.248 6.977 1.00 96.06 228 SER A N 1
ATOM 1716 C CA . SER A 1 228 ? 5.229 -7.575 6.053 1.00 96.06 228 SER A CA 1
ATOM 1717 C C . SER A 1 228 ? 5.671 -7.592 4.592 1.00 96.06 228 SER A C 1
ATOM 1719 O O . SER A 1 228 ? 5.306 -8.512 3.862 1.00 96.06 228 SER A O 1
ATOM 1721 N N . LEU A 1 229 ? 6.525 -6.652 4.166 1.00 94.38 229 LEU A N 1
ATOM 1722 C CA . LEU A 1 229 ? 7.114 -6.662 2.819 1.00 94.38 229 LEU A CA 1
ATOM 1723 C C . LEU A 1 229 ? 7.914 -7.943 2.557 1.00 94.38 229 LEU A C 1
ATOM 1725 O O . LEU A 1 229 ? 7.790 -8.550 1.491 1.00 94.38 229 LEU A O 1
ATOM 1729 N N . ARG A 1 230 ? 8.703 -8.402 3.539 1.00 93.00 230 ARG A N 1
ATOM 1730 C CA . ARG A 1 230 ? 9.451 -9.665 3.423 1.00 93.00 230 ARG A CA 1
ATOM 1731 C C . ARG A 1 230 ? 8.517 -10.865 3.340 1.00 93.00 230 ARG A C 1
ATOM 1733 O O . ARG A 1 230 ? 8.766 -11.754 2.526 1.00 93.00 230 ARG A O 1
ATOM 1740 N N . ILE A 1 231 ? 7.460 -10.887 4.154 1.00 93.00 231 ILE A N 1
ATOM 1741 C CA . ILE A 1 231 ? 6.450 -11.952 4.140 1.00 93.00 231 ILE A CA 1
ATOM 1742 C C . ILE A 1 231 ? 5.773 -12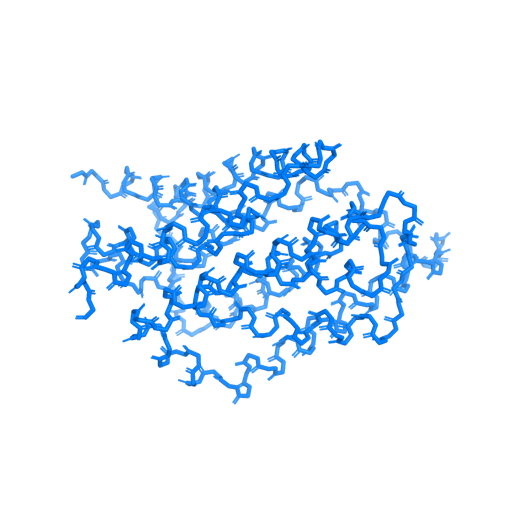.010 2.772 1.00 93.00 231 ILE A C 1
ATOM 1744 O O . ILE A 1 231 ? 5.712 -13.088 2.189 1.00 93.00 231 ILE A O 1
ATOM 1748 N N . LEU A 1 232 ? 5.338 -10.874 2.224 1.00 91.56 232 LEU A N 1
ATOM 1749 C CA . LEU A 1 232 ? 4.672 -10.841 0.925 1.00 91.56 232 LEU A CA 1
ATOM 1750 C C . LEU A 1 232 ? 5.583 -11.316 -0.210 1.00 91.56 232 LEU A C 1
ATOM 1752 O O . LEU A 1 232 ? 5.197 -12.145 -1.030 1.00 91.56 232 LEU A O 1
ATOM 1756 N N . VAL A 1 233 ? 6.818 -10.813 -0.266 1.00 88.00 233 VAL A N 1
ATOM 1757 C CA . VAL A 1 233 ? 7.771 -11.245 -1.298 1.00 88.00 233 VAL A CA 1
ATOM 1758 C C . VAL A 1 233 ? 8.061 -12.741 -1.163 1.00 88.00 233 VAL A C 1
ATOM 1760 O O . VAL A 1 233 ? 8.218 -13.438 -2.167 1.00 88.00 233 VAL A O 1
ATOM 1763 N N . TRP A 1 234 ? 8.114 -13.261 0.063 1.00 90.00 234 TRP A N 1
ATOM 1764 C CA . TRP A 1 234 ? 8.267 -14.690 0.306 1.00 90.00 234 TRP A CA 1
ATOM 1765 C C . TRP A 1 234 ? 7.040 -15.502 -0.139 1.00 90.00 234 TRP A C 1
ATOM 1767 O O . TRP A 1 234 ? 7.228 -16.525 -0.800 1.00 90.00 234 TRP A O 1
ATOM 1777 N N . THR A 1 235 ? 5.808 -15.065 0.152 1.00 88.19 235 THR A N 1
ATOM 1778 C CA . THR A 1 235 ? 4.586 -15.779 -0.266 1.00 88.19 235 THR A CA 1
ATOM 1779 C C . THR A 1 235 ? 4.434 -15.798 -1.782 1.00 88.19 235 THR A C 1
ATOM 1781 O O . THR A 1 235 ? 4.124 -16.853 -2.334 1.00 88.19 235 THR A O 1
ATOM 1784 N N . LEU A 1 236 ? 4.750 -14.690 -2.462 1.00 84.19 236 LEU A N 1
ATOM 1785 C CA . LEU A 1 236 ? 4.796 -14.615 -3.926 1.00 84.19 236 LEU A CA 1
ATOM 1786 C C . LEU A 1 236 ? 5.800 -15.616 -4.507 1.00 84.19 236 LEU A C 1
ATOM 1788 O O . LEU A 1 236 ? 5.452 -16.438 -5.348 1.00 84.19 236 LEU A O 1
ATOM 1792 N N . LYS A 1 237 ? 7.037 -15.633 -3.994 1.00 85.69 237 LYS A N 1
ATOM 1793 C CA . LYS A 1 237 ? 8.071 -16.582 -4.450 1.00 85.69 237 LYS A CA 1
ATOM 1794 C C . LYS A 1 237 ? 7.710 -18.048 -4.196 1.00 85.69 237 LYS A C 1
ATOM 1796 O O . LYS A 1 237 ? 8.260 -18.928 -4.857 1.00 85.69 237 LYS A O 1
ATOM 1801 N N . LYS A 1 238 ? 6.847 -18.321 -3.216 1.00 86.56 238 LYS A N 1
ATOM 1802 C CA . LYS A 1 238 ? 6.415 -19.670 -2.834 1.00 86.56 238 LYS A CA 1
ATOM 1803 C C . LYS A 1 238 ? 5.079 -20.095 -3.445 1.00 86.56 238 LYS A C 1
ATOM 1805 O O . LYS A 1 238 ? 4.665 -21.204 -3.120 1.00 86.56 238 LYS A O 1
ATOM 1810 N N . HIS A 1 239 ? 4.452 -19.283 -4.306 1.00 82.44 239 HIS A N 1
ATOM 1811 C CA . HIS A 1 239 ? 3.112 -19.553 -4.866 1.00 82.44 239 HIS A CA 1
ATOM 1812 C C . HIS A 1 239 ? 2.091 -19.836 -3.756 1.00 82.44 239 HIS A C 1
ATOM 1814 O O . HIS A 1 239 ? 1.497 -20.907 -3.650 1.00 82.44 239 HIS A O 1
ATOM 1820 N N . ARG A 1 240 ? 2.033 -18.913 -2.792 1.00 88.12 240 ARG A N 1
ATOM 1821 C CA . ARG A 1 240 ? 1.131 -18.971 -1.632 1.00 88.12 240 ARG A CA 1
ATOM 1822 C C . ARG A 1 240 ? 0.289 -17.704 -1.515 1.00 88.12 240 ARG A C 1
ATOM 1824 O O . ARG A 1 240 ? -0.135 -17.354 -0.415 1.00 88.12 240 ARG A O 1
ATOM 1831 N N . TYR A 1 241 ? 0.068 -16.998 -2.621 1.00 85.00 241 TYR A N 1
ATOM 1832 C CA . TYR A 1 241 ? -0.716 -15.765 -2.630 1.00 85.00 241 TYR A CA 1
ATOM 1833 C C . TYR A 1 241 ? -2.195 -16.047 -2.334 1.00 85.00 241 TYR A C 1
ATOM 1835 O O . TYR A 1 241 ? -2.857 -15.241 -1.684 1.00 85.00 241 TYR A O 1
ATOM 1843 N N . PHE A 1 242 ? -2.683 -17.247 -2.680 1.00 92.06 242 PHE A N 1
ATOM 1844 C CA . PHE A 1 242 ? -4.049 -17.699 -2.374 1.00 92.06 242 PHE A CA 1
ATOM 1845 C C . PHE A 1 242 ? -4.429 -17.607 -0.883 1.00 92.06 242 PHE A C 1
ATOM 1847 O O . PHE A 1 242 ? -5.613 -17.523 -0.562 1.00 92.06 242 PHE A O 1
ATOM 1854 N N . ILE A 1 243 ? -3.455 -17.630 0.039 1.00 94.25 243 ILE A N 1
ATOM 1855 C CA . ILE A 1 243 ? -3.720 -17.539 1.483 1.00 94.25 243 ILE A CA 1
ATOM 1856 C C . ILE A 1 243 ? -4.444 -16.225 1.812 1.00 94.25 243 ILE A C 1
ATOM 1858 O O . ILE A 1 243 ? -5.347 -16.217 2.649 1.00 94.25 243 ILE A O 1
ATOM 1862 N N . PHE A 1 244 ? -4.096 -15.133 1.127 1.00 95.56 244 PHE A N 1
ATOM 1863 C CA . PHE A 1 244 ? -4.745 -13.839 1.328 1.00 95.56 244 PHE A CA 1
ATOM 1864 C C . PHE A 1 244 ? -6.163 -13.811 0.761 1.00 95.56 244 PHE A C 1
ATOM 1866 O O . PHE A 1 244 ? -7.061 -13.281 1.410 1.00 95.56 244 PHE A O 1
ATOM 1873 N N . ALA A 1 245 ? -6.399 -14.490 -0.365 1.00 96.25 245 ALA A N 1
ATOM 1874 C CA . ALA A 1 245 ? -7.742 -14.648 -0.915 1.00 96.25 245 ALA A CA 1
ATOM 1875 C C . ALA A 1 245 ? -8.693 -15.321 0.082 1.00 96.25 245 ALA A C 1
ATOM 1877 O O . ALA A 1 245 ? -9.774 -14.806 0.373 1.00 96.25 245 ALA A O 1
ATOM 1878 N N . VAL A 1 246 ? -8.250 -16.442 0.661 1.00 97.12 246 VAL A N 1
ATOM 1879 C CA . VAL A 1 246 ? -9.017 -17.176 1.675 1.00 97.12 246 VAL A CA 1
ATOM 1880 C C . VAL A 1 246 ? -9.253 -16.310 2.908 1.00 97.12 246 VAL A C 1
ATOM 1882 O O . VAL A 1 246 ? -10.372 -16.268 3.412 1.00 97.12 246 VAL A O 1
ATOM 1885 N N . TYR A 1 247 ? -8.230 -15.590 3.375 1.00 96.25 247 TYR A N 1
ATOM 1886 C CA . TYR A 1 247 ? -8.365 -14.665 4.498 1.00 96.25 247 TYR A CA 1
ATOM 1887 C C . TYR A 1 247 ? -9.446 -13.607 4.244 1.00 96.25 247 TYR A C 1
ATOM 1889 O O . TYR A 1 247 ? -10.364 -13.463 5.047 1.00 96.25 247 TYR A O 1
ATOM 1897 N N . CYS A 1 248 ? -9.383 -12.923 3.102 1.00 96.19 248 CYS A N 1
ATOM 1898 C CA . CYS A 1 248 ? -10.337 -11.894 2.706 1.00 96.19 248 CYS A CA 1
ATOM 1899 C C . CYS A 1 248 ? -11.777 -12.422 2.633 1.00 96.19 248 CYS A C 1
ATOM 1901 O O . CYS A 1 248 ? -12.700 -11.771 3.122 1.00 96.19 248 CYS A O 1
ATOM 1903 N N . TRP A 1 249 ? -11.983 -13.624 2.085 1.00 96.69 249 TRP A N 1
ATOM 1904 C CA . TRP A 1 249 ? -13.308 -14.248 2.050 1.00 96.69 249 TRP A CA 1
ATOM 1905 C C . TRP A 1 249 ? -13.819 -14.630 3.435 1.00 96.69 249 TRP A C 1
ATOM 1907 O O . TRP A 1 249 ? -14.984 -14.379 3.727 1.00 96.69 249 TRP A O 1
ATOM 1917 N N . LEU A 1 250 ? -12.969 -15.201 4.293 1.00 95.69 250 LEU A N 1
ATOM 1918 C CA . LEU A 1 250 ? -13.365 -15.583 5.649 1.00 95.69 250 LEU A CA 1
ATOM 1919 C C . LEU A 1 250 ? -13.705 -14.360 6.502 1.00 95.69 250 LEU A C 1
ATOM 1921 O O . LEU A 1 250 ? -14.748 -14.351 7.150 1.00 95.69 250 LEU A O 1
ATOM 1925 N N . VAL A 1 251 ? -12.863 -13.324 6.482 1.00 92.12 251 VAL A N 1
ATOM 1926 C CA . VAL A 1 251 ? -13.095 -12.093 7.250 1.00 92.12 251 VAL A CA 1
ATOM 1927 C C . VAL A 1 251 ? -14.301 -11.333 6.703 1.00 92.12 251 VAL A C 1
ATOM 1929 O O . VAL A 1 251 ? -15.166 -10.938 7.482 1.00 92.12 251 VAL A O 1
ATOM 1932 N N . GLY A 1 252 ? -14.417 -11.189 5.379 1.00 92.12 252 GLY A N 1
ATOM 1933 C CA . GLY A 1 252 ? -15.572 -10.548 4.749 1.00 92.12 252 GLY A CA 1
ATOM 1934 C C . GLY A 1 252 ? -16.883 -11.272 5.070 1.00 92.12 252 GLY A C 1
ATOM 1935 O O . GLY A 1 252 ? -17.847 -10.642 5.503 1.00 92.12 252 GLY A O 1
ATOM 1936 N N . ALA A 1 253 ? -16.911 -12.604 4.956 1.00 92.94 253 ALA A N 1
ATOM 1937 C CA . ALA A 1 253 ? -18.085 -13.404 5.302 1.00 92.94 253 ALA A CA 1
ATOM 1938 C C . ALA A 1 253 ? -18.421 -13.326 6.798 1.00 92.94 253 ALA A C 1
ATOM 1940 O O . ALA A 1 253 ? -19.585 -13.149 7.151 1.00 92.94 253 ALA A O 1
ATOM 1941 N N . ALA A 1 254 ? -17.420 -13.414 7.679 1.00 90.00 254 ALA A N 1
ATOM 1942 C CA . ALA A 1 254 ? -17.627 -13.277 9.118 1.00 90.00 254 ALA A CA 1
ATOM 1943 C C . ALA A 1 254 ? -18.232 -11.912 9.468 1.00 90.00 254 ALA A C 1
ATOM 1945 O O . ALA A 1 254 ? -19.157 -11.843 10.276 1.00 90.00 254 ALA A O 1
ATOM 1946 N N . TYR A 1 255 ? -17.767 -10.844 8.818 1.00 84.31 255 TYR A N 1
ATOM 1947 C CA . TYR A 1 255 ? -18.294 -9.504 9.039 1.00 84.31 255 TYR A CA 1
ATOM 1948 C C . TYR A 1 255 ? -19.762 -9.393 8.598 1.00 84.31 255 TYR A C 1
ATOM 1950 O O . TYR A 1 255 ? -20.596 -8.946 9.384 1.00 84.31 255 TYR A O 1
ATOM 1958 N N . LEU A 1 256 ? -20.110 -9.911 7.412 1.00 86.56 256 LEU A N 1
ATOM 1959 C CA . LEU A 1 256 ? -21.499 -9.956 6.930 1.00 86.56 256 LEU A CA 1
ATOM 1960 C C . LEU A 1 256 ? -22.427 -10.765 7.850 1.00 86.56 256 LEU A C 1
ATOM 1962 O O . LEU A 1 256 ? -23.564 -10.363 8.080 1.00 86.56 256 LEU A O 1
ATOM 1966 N N . VAL A 1 257 ? -21.953 -11.896 8.383 1.00 87.31 257 VAL A N 1
ATOM 1967 C CA . VAL A 1 257 ? -22.752 -12.788 9.242 1.00 87.31 257 VAL A CA 1
ATOM 1968 C C . VAL A 1 257 ? -22.898 -12.249 10.665 1.00 87.31 257 VAL A C 1
ATOM 1970 O O . VAL A 1 257 ? -23.931 -12.464 11.292 1.00 87.31 257 VAL A O 1
ATOM 1973 N N . SER A 1 258 ? -21.890 -11.547 11.188 1.00 79.19 258 SER A N 1
ATOM 1974 C CA . SER A 1 258 ? -21.884 -11.070 12.577 1.00 79.19 258 SER A CA 1
ATOM 1975 C C . SER A 1 258 ? -22.969 -10.039 12.902 1.00 79.19 258 SER A C 1
ATOM 1977 O O . SER A 1 258 ? -23.212 -9.778 14.077 1.00 79.19 258 SER A O 1
ATOM 1979 N N . GLY A 1 259 ? -23.622 -9.452 11.893 1.00 60.53 259 GLY A N 1
ATOM 1980 C CA . GLY A 1 259 ? -24.693 -8.478 12.106 1.00 60.53 259 GLY A CA 1
ATOM 1981 C C . GLY A 1 259 ? -24.220 -7.182 12.767 1.00 60.53 259 GLY A C 1
ATOM 1982 O O . GLY A 1 259 ? -25.047 -6.416 13.244 1.00 60.53 259 GLY A O 1
ATOM 1983 N N . VAL A 1 260 ? -22.908 -6.912 12.774 1.00 58.53 260 VAL A N 1
ATOM 1984 C CA . VAL A 1 260 ? -22.298 -5.628 13.180 1.00 58.53 260 VAL A CA 1
ATOM 1985 C C . VAL A 1 260 ? -22.530 -4.553 12.087 1.00 58.53 260 VAL A C 1
ATOM 1987 O O . VAL A 1 260 ? -21.735 -3.636 11.912 1.00 58.53 260 VAL A O 1
ATOM 1990 N N . LEU A 1 261 ? -23.622 -4.693 11.324 1.00 49.47 261 LEU A N 1
ATOM 1991 C CA . LEU A 1 261 ? -24.060 -3.840 10.219 1.00 49.47 261 LEU A CA 1
ATOM 1992 C C . LEU A 1 261 ? -25.072 -2.800 10.701 1.00 49.47 261 LEU A C 1
ATOM 1994 O O . LEU A 1 261 ? -25.994 -3.189 11.454 1.00 49.47 261 LEU A O 1
#

Sequence (261 aa):
MSKILIALFLGLVQGLTEFLPVSSSGHLVILQGFCGKEWTGNVLFDVSVHLGTTIAVIVYFSRELLGLIKGVMPRSWDRQKANTVFGLILTTAVTGIIGLVFKDRFEAMFSMPALVAVSLMITGLLDFTTELRYRQTGISGHVRVLDAIVIGVFQGIAIIPGISRSGSTIFAGVILGMDALWATQYSFLASIPAILGAALLEYTDMLQVFSLADLAGMLSSFIVGLISLRILVWTLKKHRYFIFAVYCWLVGAAYLVSGVL

Mean predicted aligned error: 3.96 Å

Radius of gyration: 17.74 Å; Cα contacts (8 Å, |Δi|>4): 434; chains: 1; bounding box: 50×42×49 Å

Foldseek 3Di:
DDLQVLLLVLLLLLLQDQQQLQFSLQRSQVSLVVVDPCSHPPLLLVLLSLLLLLVLLCVLCVVVVVVLVQCVDPVNPDPLSVQLVVLLVLLLVLLVVLCVVCVVVLVVLSVPLLQLLVLLLVSLVLLVLLLVLADQPFDASHADSVLSNQLSVQLNVCSRHNGRQLSSQLSSCSVVRHHSLRSSNSSSSSVSSNSVVVSVVSCVVPVDDDDPSSNSSSNSSNVSNNVNVVVVSVCSVVSNSSVSSVVSNVVSVCSVVVPPD